Protein AF-A0A1V5L7G1-F1 (afdb_monomer)

Solvent-accessible surface area (backbone atoms only — not comparable to full-atom values): 18425 Å² total; per-residue (Å²): 136,81,82,81,77,84,80,79,85,78,82,80,77,97,68,92,64,96,84,72,85,87,63,87,70,60,23,47,34,47,62,32,46,75,71,44,53,43,58,54,49,28,54,53,40,49,59,41,26,53,51,26,56,50,31,77,78,53,54,42,17,50,27,72,53,96,76,72,80,80,76,84,65,71,53,76,67,42,79,79,33,52,30,83,39,64,51,49,54,46,41,33,42,48,49,73,46,68,33,75,86,57,60,71,41,50,13,62,95,39,12,21,14,30,37,38,36,30,20,35,89,59,53,47,34,53,30,83,53,33,59,31,38,71,62,52,39,58,45,76,39,53,39,68,53,50,15,49,52,52,46,49,32,51,75,67,48,22,62,26,40,30,34,33,45,43,58,80,36,52,40,42,49,44,46,9,49,51,56,20,38,80,71,68,48,44,60,22,30,32,47,33,32,78,25,65,39,21,57,75,47,51,62,73,37,60,56,44,55,21,26,42,33,32,32,58,58,40,56,44,36,69,45,31,24,45,41,26,71,37,74,54,42,42,65,37,23,53,53,25,51,47,53,48,33,73,68,41,37,58,55,39,62,47,98,82,51,32,54,65,32,7,27,38,40,34,32,55,54,40,36,89,59,59,18,32,52,53,59,44,33,40,45,39,34,76,71,68,36,49,67,41,30,33,38,74,34,78,79,48,54,62,22,46,51,61,74,45,98,76,35,101,48,47,70,34,40,64,73,55,42,69,46,49,71,44,57,58,54,72,65,58,48,52,49,46,56,47,31,31,45,76,47,54,45,76,47,62,65,131

Secondary structure (DSSP, 8-state):
-PPPPP-------S---TT---SPPPPTHHHHHHHTHHHHHHHHHHHHGGG--SSTT-------SS-----S---TT-TTS-TTTT--SSEEEEEEEEESSS-HHHHTTT-EEEEEESS-SS--TT-TTHHHHTT--SEEE-HHHHHHHHHHHHHTT-S-EEEESGGG-HHHHHHHHHHHHHTT--SPEEEEE-S---HHHHHHTTTT-SEEEEB---S-HHHHHHHHS-TTHHHHHHHHHHHHHHHH-BPEE-TTS-EEEEEEEEEE--GGGTT-HHHHHHHIIIII-TT-EEEEE------GGGG-TT-TTHHHHHHH-GGGGSPPPHHHHHHHHHHHHHHT---B--

Sequence (350 aa):
MRPWRDYDCRDRQVTVSAETLNDRSCGSYVALSRSGELRRRVVEAAAGLRVCRLCPRECGADRSGKTHVDDGRGRRGLRGGLGFCRTGRLARVASYGPHFGEEAPLVGQGGSGTIFFSYCNLACVFCQNWEISHGGEGEEVTAEELATMMLRLQQRGCHNINLVSPSHVVPQVLEAVEIAAQRGLTLPLVYNTGGYDAVKTLQVLDGVVDIYMPDAKYANEVVAAGCSGVPDYVMRNRAAILEMHRQVGDLVIDGSGVAVRGLLVRHLVLPGGLAGTADVMNFLVRQVSPDTYVNIMAQYHPAGAVLLPAAPSAENIEKCAPNLRRRITSEEYQGAVAAARDAGLWRLDR

Structure (mmCIF, N/CA/C/O backbone):
data_AF-A0A1V5L7G1-F1
#
_entry.id   AF-A0A1V5L7G1-F1
#
loop_
_atom_site.group_PDB
_atom_site.id
_atom_site.type_symbol
_atom_site.label_atom_id
_atom_site.label_alt_id
_atom_site.label_comp_id
_atom_site.label_asym_id
_atom_site.label_entity_id
_atom_site.label_seq_id
_atom_site.pdbx_PDB_ins_code
_atom_site.Cartn_x
_atom_site.Cartn_y
_atom_site.Cartn_z
_atom_site.occupancy
_atom_site.B_iso_or_equiv
_atom_site.auth_seq_id
_atom_site.auth_comp_id
_atom_site.auth_asym_id
_atom_site.auth_atom_id
_atom_site.pdbx_PDB_model_num
ATOM 1 N N . MET A 1 1 ? -33.995 15.776 1.850 1.00 31.73 1 MET A N 1
ATOM 2 C CA . MET A 1 1 ? -33.028 15.036 2.688 1.00 31.73 1 MET A CA 1
ATOM 3 C C . MET A 1 1 ? -33.695 13.746 3.134 1.00 31.73 1 MET A C 1
ATOM 5 O O . MET A 1 1 ? -34.668 13.824 3.869 1.00 31.73 1 MET A O 1
ATOM 9 N N . ARG A 1 2 ? -33.280 12.583 2.618 1.00 24.66 2 ARG A N 1
ATOM 10 C CA . ARG A 1 2 ? -33.751 11.296 3.160 1.00 24.66 2 ARG A CA 1
ATOM 11 C C . ARG A 1 2 ? -32.887 10.962 4.385 1.00 24.66 2 ARG A C 1
ATOM 13 O O . ARG A 1 2 ? -31.678 11.169 4.294 1.00 24.66 2 ARG A O 1
ATOM 20 N N . PRO A 1 3 ? -33.467 10.507 5.506 1.00 27.34 3 PRO A N 1
ATOM 21 C CA . PRO A 1 3 ? -32.687 10.110 6.669 1.00 27.34 3 PRO A CA 1
ATOM 22 C C . PRO A 1 3 ? -31.840 8.881 6.323 1.00 27.34 3 PRO A C 1
ATOM 24 O O . PRO A 1 3 ? -32.305 7.971 5.631 1.00 27.34 3 PRO A O 1
ATOM 27 N N . TRP A 1 4 ? -30.584 8.895 6.766 1.00 34.25 4 TRP A N 1
ATOM 28 C CA . TRP A 1 4 ? -29.682 7.750 6.698 1.00 34.25 4 TRP A CA 1
ATOM 29 C C . TRP A 1 4 ? -30.294 6.605 7.511 1.00 34.25 4 TRP A C 1
ATOM 31 O O . TRP A 1 4 ? -30.723 6.820 8.642 1.00 34.25 4 TRP A O 1
ATOM 41 N N . ARG A 1 5 ? -30.398 5.412 6.917 1.00 36.41 5 ARG A N 1
ATOM 42 C CA . ARG A 1 5 ? -30.795 4.204 7.649 1.00 36.41 5 ARG A CA 1
ATOM 43 C C . ARG A 1 5 ? -29.659 3.843 8.605 1.00 36.41 5 ARG A C 1
ATOM 45 O O . ARG A 1 5 ? -28.514 3.778 8.166 1.00 36.41 5 ARG A O 1
ATOM 52 N N . ASP A 1 6 ? -29.983 3.625 9.876 1.00 34.50 6 ASP A N 1
ATOM 53 C CA . ASP A 1 6 ? -29.065 3.026 10.844 1.00 34.50 6 ASP A CA 1
ATOM 54 C C . ASP A 1 6 ? -28.605 1.662 10.308 1.00 34.50 6 ASP A C 1
ATOM 56 O O . ASP A 1 6 ? -29.428 0.789 10.029 1.00 34.50 6 ASP A O 1
ATOM 60 N N . TYR A 1 7 ? -27.296 1.499 10.110 1.00 47.16 7 TYR A N 1
ATOM 61 C CA . TYR A 1 7 ? -26.703 0.243 9.655 1.00 47.16 7 TYR A CA 1
ATOM 62 C C . TYR A 1 7 ? -26.588 -0.717 10.836 1.00 47.16 7 TYR A C 1
ATOM 64 O O . TYR A 1 7 ? -25.779 -0.506 11.746 1.00 47.16 7 TYR A O 1
ATOM 72 N N . ASP A 1 8 ? -27.388 -1.782 10.825 1.00 43.34 8 ASP A N 1
ATOM 73 C CA . ASP A 1 8 ? -27.362 -2.775 11.889 1.00 43.34 8 ASP A CA 1
ATOM 74 C C . ASP A 1 8 ? -26.305 -3.854 11.628 1.00 43.34 8 ASP A C 1
ATOM 76 O O . ASP A 1 8 ? -26.559 -4.899 11.042 1.00 43.34 8 ASP A O 1
ATOM 80 N N . CYS A 1 9 ? -25.082 -3.612 12.095 1.00 53.78 9 CYS A N 1
ATOM 81 C CA . CYS A 1 9 ? -23.969 -4.559 11.967 1.00 53.78 9 CYS A CA 1
ATOM 82 C C . CYS A 1 9 ? -24.066 -5.742 12.964 1.00 53.78 9 CYS A C 1
ATOM 84 O O . CYS A 1 9 ? -23.025 -6.193 13.453 1.00 53.78 9 CYS A O 1
ATOM 86 N N . ARG A 1 10 ? -25.264 -6.155 13.408 1.00 41.12 10 ARG A N 1
ATOM 87 C CA . ARG A 1 10 ? -25.438 -7.016 14.597 1.00 41.12 10 ARG A CA 1
ATOM 88 C C . ARG A 1 10 ? -25.186 -8.508 14.390 1.00 41.12 10 ARG A C 1
ATOM 90 O O . ARG A 1 10 ? -24.756 -9.127 15.354 1.00 41.12 10 ARG A O 1
ATOM 97 N N . ASP A 1 11 ? -25.290 -9.059 13.183 1.00 39.25 11 ASP A N 1
ATOM 98 C CA . ASP A 1 11 ? -25.179 -10.513 12.998 1.00 39.25 11 ASP A CA 1
ATOM 99 C C . ASP A 1 11 ? -24.145 -10.916 11.934 1.00 39.25 11 ASP A C 1
ATOM 101 O O . ASP A 1 11 ? -24.406 -10.919 10.734 1.00 39.25 11 ASP A O 1
ATOM 105 N N . ARG A 1 12 ? -22.950 -11.323 12.381 1.00 46.28 12 ARG A N 1
ATOM 106 C CA . ARG A 1 12 ? -22.045 -12.181 11.596 1.00 46.28 12 ARG A CA 1
ATOM 107 C C . ARG A 1 12 ? -21.615 -13.380 12.438 1.00 46.28 12 ARG A C 1
ATOM 109 O O . ARG A 1 12 ? -20.595 -13.335 13.120 1.00 46.28 12 ARG A O 1
ATOM 116 N N . GLN A 1 13 ? -22.371 -14.473 12.344 1.00 32.41 13 GLN A N 1
ATOM 117 C CA . GLN A 1 13 ? -21.786 -15.809 12.449 1.00 32.41 13 GLN A CA 1
ATOM 118 C C . GLN A 1 13 ? -21.231 -16.178 11.071 1.00 32.41 13 GLN A C 1
ATOM 120 O O . GLN A 1 13 ? -21.912 -16.072 10.054 1.00 32.41 13 GLN A O 1
ATOM 125 N N . VAL A 1 14 ? -19.954 -16.545 11.037 1.00 37.19 14 VAL A N 1
ATOM 126 C CA . VAL A 1 14 ? -19.193 -16.858 9.826 1.00 37.19 14 VAL A CA 1
ATOM 127 C C . VAL A 1 14 ? -19.726 -18.151 9.200 1.00 37.19 14 VAL A C 1
ATOM 129 O O . VAL A 1 14 ? -19.281 -19.238 9.538 1.00 37.19 14 VAL A O 1
ATOM 132 N N . THR A 1 15 ? -20.674 -18.031 8.274 1.00 28.64 15 THR A N 1
ATOM 133 C CA . THR A 1 15 ? -20.916 -19.008 7.201 1.00 28.64 15 THR A CA 1
ATOM 134 C C . THR A 1 15 ? -21.278 -18.218 5.949 1.00 28.64 15 THR A C 1
ATOM 136 O O . THR A 1 15 ? -22.279 -17.510 5.912 1.00 28.64 15 THR A O 1
ATOM 139 N N . VAL A 1 16 ? -20.404 -18.252 4.944 1.00 34.81 16 VAL A N 1
ATOM 140 C CA . VAL A 1 16 ? -20.611 -17.534 3.682 1.00 34.81 16 VAL A CA 1
ATOM 141 C C . VAL A 1 16 ? -21.371 -18.464 2.740 1.00 34.81 16 VAL A C 1
ATOM 143 O O . VAL A 1 16 ? -20.772 -19.326 2.106 1.00 34.81 16 VAL A O 1
ATOM 146 N N . SER A 1 17 ? -22.693 -18.311 2.663 1.00 29.62 17 SER A N 1
ATOM 147 C CA . SER A 1 17 ? -23.496 -18.783 1.530 1.00 29.62 17 SER A CA 1
ATOM 148 C C . SER A 1 17 ? -23.736 -17.622 0.563 1.00 29.62 17 SER A C 1
ATOM 150 O O . SER A 1 17 ? -23.918 -16.482 0.986 1.00 29.62 17 SER A O 1
ATOM 152 N N . ALA A 1 18 ? -23.751 -17.912 -0.738 1.00 34.81 18 ALA A N 1
ATOM 153 C CA . ALA A 1 18 ? -23.787 -16.933 -1.831 1.00 34.81 18 ALA A CA 1
ATOM 154 C C . ALA A 1 18 ? -25.070 -16.067 -1.925 1.00 34.81 18 ALA A C 1
ATOM 156 O O . ALA A 1 18 ? -25.167 -15.226 -2.813 1.00 34.81 18 ALA A O 1
ATOM 157 N N . GLU A 1 19 ? -26.045 -16.233 -1.026 1.00 28.36 19 GLU A N 1
ATOM 158 C CA . GLU A 1 19 ? -27.400 -15.675 -1.174 1.00 28.36 19 GLU A CA 1
ATOM 159 C C . GLU A 1 19 ? -27.728 -14.463 -0.275 1.00 28.36 19 GLU A C 1
ATOM 161 O O . GLU A 1 19 ? -28.843 -13.952 -0.338 1.00 28.36 19 GLU A O 1
ATOM 166 N N . THR A 1 20 ? -26.777 -13.914 0.495 1.00 34.88 20 THR A N 1
ATOM 167 C CA . THR A 1 20 ? -27.051 -12.786 1.428 1.00 34.88 20 THR A CA 1
ATOM 168 C C . THR A 1 20 ? -26.237 -11.510 1.147 1.00 34.88 20 THR A C 1
ATOM 170 O O . THR A 1 20 ? -25.894 -10.762 2.059 1.00 34.88 20 THR A O 1
ATOM 173 N N . LEU A 1 21 ? -25.910 -11.226 -0.116 1.00 36.34 21 LEU A N 1
ATOM 174 C CA . LEU A 1 21 ? -25.040 -10.104 -0.523 1.00 36.34 21 LEU A CA 1
ATOM 175 C C . LEU A 1 21 ? -25.785 -8.779 -0.786 1.00 36.34 21 LEU A C 1
ATOM 177 O O . LEU A 1 21 ? -25.473 -8.076 -1.744 1.00 36.34 21 LEU A O 1
ATOM 181 N N . ASN A 1 22 ? -26.768 -8.425 0.047 1.00 35.03 22 ASN A N 1
ATOM 182 C CA . ASN A 1 22 ? -27.521 -7.168 -0.111 1.00 35.03 22 ASN A CA 1
ATOM 183 C C . ASN A 1 22 ? -27.333 -6.162 1.036 1.00 35.03 22 ASN A C 1
ATOM 185 O O . ASN A 1 22 ? -28.090 -5.197 1.132 1.00 35.03 22 ASN A O 1
ATOM 189 N N . ASP A 1 23 ? -26.317 -6.358 1.878 1.00 44.16 23 ASP A N 1
ATOM 190 C CA . ASP A 1 23 ? -25.930 -5.401 2.914 1.00 44.16 23 ASP A CA 1
ATOM 191 C C . ASP A 1 23 ? -24.451 -5.042 2.735 1.00 44.16 23 ASP A C 1
ATOM 193 O O . ASP A 1 23 ? -23.588 -5.927 2.707 1.00 44.16 23 ASP A O 1
ATOM 197 N N . ARG A 1 24 ? -24.150 -3.753 2.531 1.00 53.38 24 ARG A N 1
ATOM 198 C CA . ARG A 1 24 ? -22.769 -3.273 2.363 1.00 53.38 24 ARG A CA 1
ATOM 199 C C . ARG A 1 24 ? -21.966 -3.7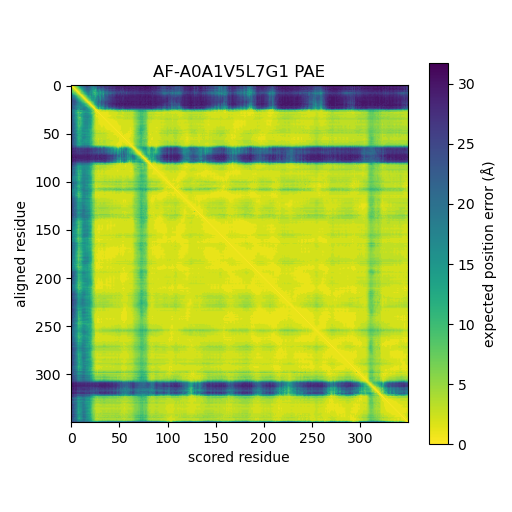20 3.579 1.00 53.38 24 ARG A C 1
ATOM 201 O O . ARG A 1 24 ? -22.316 -3.387 4.709 1.00 53.38 24 ARG A O 1
ATOM 208 N N . SER A 1 25 ? -20.910 -4.500 3.363 1.00 60.62 25 SER A N 1
ATOM 209 C CA . SER A 1 25 ? -20.166 -5.089 4.470 1.00 60.62 25 SER A CA 1
ATOM 210 C C . SER A 1 25 ? -19.486 -4.008 5.302 1.00 60.62 25 SER A C 1
ATOM 212 O O . SER A 1 25 ? -18.651 -3.263 4.794 1.00 60.62 25 SER A O 1
ATOM 214 N N . CYS A 1 26 ? -19.815 -3.970 6.588 1.00 82.50 26 CYS A N 1
ATOM 215 C CA . CYS A 1 26 ? -19.059 -3.218 7.577 1.00 82.50 26 CYS A CA 1
ATOM 216 C C . CYS A 1 26 ? -17.600 -3.709 7.614 1.00 82.50 26 CYS A C 1
ATOM 218 O O . CYS A 1 26 ? -17.359 -4.915 7.484 1.00 82.50 26 CYS A O 1
ATOM 220 N N . GLY A 1 27 ? -16.651 -2.788 7.791 1.00 90.19 27 GLY A N 1
ATOM 221 C CA . GLY A 1 27 ? -15.222 -3.090 7.855 1.00 90.19 27 GLY A CA 1
ATOM 222 C C . GLY A 1 27 ? -14.898 -4.127 8.932 1.00 90.19 27 GLY A C 1
ATOM 223 O O . GLY A 1 27 ? -15.451 -4.106 10.039 1.00 90.19 27 GLY A O 1
ATOM 224 N N . SER A 1 28 ? -14.001 -5.062 8.619 1.00 93.00 28 SER A N 1
ATOM 225 C CA . SER A 1 28 ? -13.751 -6.243 9.453 1.00 93.00 28 SER A CA 1
ATOM 226 C C . SER A 1 28 ? -13.230 -5.902 10.854 1.00 93.00 28 SER A C 1
ATOM 228 O O . SER A 1 28 ? -13.524 -6.615 11.820 1.00 93.00 28 SER A O 1
ATOM 230 N N . TYR A 1 29 ? -12.539 -4.767 10.995 1.00 96.44 29 TYR A N 1
ATOM 231 C CA . TYR A 1 29 ? -12.021 -4.264 12.269 1.00 96.44 29 TYR A CA 1
ATOM 232 C C . TYR A 1 29 ? -13.120 -3.983 13.309 1.00 96.44 29 TYR A C 1
ATOM 234 O O . TYR A 1 29 ? -12.834 -3.987 14.506 1.00 96.44 29 TYR A O 1
ATOM 242 N N . VAL A 1 30 ? -14.379 -3.769 12.903 1.00 96.25 30 VAL A N 1
ATOM 243 C CA . VAL A 1 30 ? -15.482 -3.477 13.836 1.00 96.25 30 VAL A CA 1
ATOM 244 C C . VAL A 1 30 ? -15.755 -4.658 14.767 1.00 96.25 30 VAL A C 1
ATOM 246 O O . VAL A 1 30 ? -15.979 -4.463 15.963 1.00 96.25 30 VAL A O 1
ATOM 249 N N . ALA A 1 31 ? -15.679 -5.890 14.257 1.00 93.94 31 ALA A N 1
ATOM 250 C CA . ALA A 1 31 ? -15.824 -7.085 15.085 1.00 93.94 31 ALA A CA 1
ATOM 251 C C . ALA A 1 31 ? -14.676 -7.210 16.105 1.00 93.94 31 ALA A C 1
ATOM 253 O O . ALA A 1 31 ? -14.920 -7.533 17.267 1.00 93.94 31 ALA A O 1
ATOM 254 N N . LEU A 1 32 ? -13.443 -6.888 15.691 1.00 95.94 32 LEU A N 1
ATOM 255 C CA . LEU A 1 32 ? -12.266 -6.886 16.567 1.00 95.94 32 LEU A CA 1
ATOM 256 C C . LEU A 1 32 ? -12.330 -5.789 17.636 1.00 95.94 32 LEU A C 1
ATOM 258 O O . LEU A 1 32 ? -11.883 -6.003 18.761 1.00 95.94 32 LEU A O 1
ATOM 262 N N . SER A 1 33 ? -12.881 -4.621 17.301 1.00 95.75 33 SER A N 1
ATOM 263 C CA . SER A 1 33 ? -13.089 -3.537 18.266 1.00 95.75 33 SER A CA 1
ATOM 264 C C . SER A 1 33 ? -14.107 -3.952 19.332 1.00 95.75 33 SER A C 1
ATOM 266 O O . SER A 1 33 ? -13.832 -3.856 20.527 1.00 95.75 33 SER A O 1
ATOM 268 N N . ARG A 1 34 ? -15.240 -4.543 18.922 1.00 94.12 34 ARG A N 1
ATOM 269 C CA . ARG A 1 34 ? -16.281 -5.035 19.845 1.00 94.12 34 ARG A CA 1
ATOM 270 C C . ARG A 1 34 ? -15.796 -6.135 20.787 1.00 94.12 34 ARG A C 1
ATOM 272 O O . ARG A 1 34 ? -16.219 -6.166 21.937 1.00 94.12 34 ARG A O 1
ATOM 279 N N . SER A 1 35 ? -14.934 -7.035 20.314 1.00 96.38 35 SER A N 1
ATOM 280 C CA . SER A 1 35 ? -14.373 -8.103 21.150 1.00 96.38 35 SER A CA 1
ATOM 281 C C . SER A 1 35 ? -13.226 -7.635 22.056 1.00 96.38 35 SER A C 1
ATOM 283 O O . SER A 1 35 ? -12.788 -8.394 22.917 1.00 96.38 35 SER A O 1
ATOM 285 N N . GLY A 1 36 ? -12.719 -6.410 21.868 1.00 96.69 36 GLY A N 1
ATOM 286 C CA . GLY A 1 36 ? -11.537 -5.884 22.558 1.00 96.69 36 GLY A CA 1
ATOM 287 C C . GLY A 1 36 ? -10.200 -6.383 21.993 1.00 96.69 36 GLY A C 1
ATOM 288 O O . GLY A 1 36 ? -9.139 -5.943 22.441 1.00 96.69 36 GLY A O 1
ATOM 289 N N . GLU A 1 37 ? -10.221 -7.255 20.983 1.00 98.00 37 GLU A N 1
ATOM 290 C CA . GLU A 1 37 ? -9.013 -7.772 20.336 1.00 98.00 37 GLU A CA 1
ATOM 291 C C . GLU A 1 37 ? -8.235 -6.662 19.620 1.00 98.00 37 GLU A C 1
ATOM 293 O O . GLU A 1 37 ? -7.006 -6.616 19.701 1.00 98.00 37 GLU A O 1
ATOM 298 N N . LEU A 1 38 ? -8.929 -5.713 18.981 1.00 97.94 38 LEU A N 1
ATOM 299 C CA . LEU A 1 38 ? -8.272 -4.574 18.336 1.00 97.94 38 LEU A CA 1
ATOM 300 C C . LEU A 1 38 ? -7.491 -3.739 19.360 1.00 97.94 38 LEU A C 1
ATOM 302 O O . LEU A 1 38 ? -6.327 -3.408 19.134 1.00 97.94 38 LEU A O 1
ATOM 306 N N . ARG A 1 39 ? -8.079 -3.484 20.535 1.00 98.19 39 ARG A N 1
ATOM 307 C CA . ARG A 1 39 ? -7.415 -2.768 21.631 1.00 98.19 39 ARG A CA 1
ATOM 308 C C . ARG A 1 39 ? -6.161 -3.492 22.124 1.00 98.19 39 ARG A C 1
ATOM 310 O O . ARG A 1 39 ? -5.152 -2.835 22.384 1.00 98.19 39 ARG A O 1
ATOM 317 N N . ARG A 1 40 ? -6.191 -4.826 22.231 1.00 98.38 40 ARG A N 1
ATOM 318 C CA . ARG A 1 40 ? -5.012 -5.635 22.594 1.00 98.38 40 ARG A CA 1
ATOM 319 C C . ARG A 1 40 ? -3.878 -5.436 21.586 1.00 98.38 40 ARG A C 1
ATOM 321 O O . ARG A 1 40 ? -2.750 -5.145 21.984 1.00 98.38 40 ARG A O 1
ATOM 328 N N . ARG A 1 41 ? -4.193 -5.520 20.290 1.00 98.25 41 ARG A N 1
ATOM 329 C CA . ARG A 1 41 ? -3.222 -5.328 19.200 1.00 98.25 41 ARG A CA 1
ATOM 330 C C . ARG A 1 41 ? -2.669 -3.910 19.142 1.00 98.25 41 ARG A C 1
ATOM 332 O O . ARG A 1 41 ? -1.481 -3.743 18.890 1.00 98.25 41 ARG A O 1
ATOM 339 N N . VAL A 1 42 ? -3.490 -2.898 19.427 1.00 98.19 42 VAL A N 1
ATOM 340 C CA . VAL A 1 42 ? -3.046 -1.501 19.558 1.00 98.19 42 VAL A CA 1
ATOM 341 C C . VAL A 1 42 ? -1.948 -1.376 20.615 1.00 98.19 42 VAL A C 1
ATOM 343 O O . VAL A 1 42 ? -0.897 -0.802 20.341 1.00 98.19 42 VAL A O 1
ATOM 346 N N . VAL A 1 43 ? -2.161 -1.945 21.807 1.00 97.50 43 VAL A N 1
ATOM 347 C CA . VAL A 1 43 ? -1.176 -1.890 22.900 1.00 97.50 43 VAL A CA 1
ATOM 348 C C . VAL A 1 43 ? 0.127 -2.591 22.506 1.00 97.50 43 VAL A C 1
ATOM 350 O O . VAL A 1 43 ? 1.208 -2.045 22.730 1.00 97.50 43 VAL A O 1
ATOM 353 N N . GLU A 1 44 ? 0.038 -3.768 21.884 1.00 96.62 44 GLU A N 1
ATOM 354 C CA . GLU A 1 44 ? 1.207 -4.521 21.417 1.00 96.62 44 GLU A CA 1
ATOM 355 C C . GLU A 1 44 ? 1.986 -3.763 20.328 1.00 96.62 44 GLU A C 1
ATOM 357 O O . GLU A 1 44 ? 3.204 -3.588 20.432 1.00 96.62 44 GLU A O 1
ATOM 362 N N . ALA A 1 45 ? 1.287 -3.246 19.316 1.00 96.44 45 ALA A N 1
ATOM 363 C CA . ALA A 1 45 ? 1.887 -2.493 18.220 1.00 96.44 45 ALA A CA 1
ATOM 364 C C . ALA A 1 45 ? 2.551 -1.196 18.712 1.00 96.44 45 ALA A C 1
ATOM 366 O O . ALA A 1 45 ? 3.666 -0.874 18.292 1.00 96.44 45 ALA A O 1
ATOM 367 N N . ALA A 1 46 ? 1.908 -0.477 19.639 1.00 94.88 46 ALA A N 1
ATOM 368 C CA . ALA A 1 46 ? 2.461 0.725 20.255 1.00 94.88 46 ALA A CA 1
ATOM 369 C C . ALA A 1 46 ? 3.707 0.415 21.102 1.00 94.88 46 ALA A C 1
ATOM 371 O O . ALA A 1 46 ? 4.698 1.141 21.025 1.00 94.88 46 ALA A O 1
ATOM 372 N N . ALA A 1 47 ? 3.715 -0.687 21.861 1.00 94.50 47 ALA A N 1
ATOM 373 C CA . ALA A 1 47 ? 4.902 -1.126 22.596 1.00 94.50 47 ALA A CA 1
ATOM 374 C C . ALA A 1 47 ? 6.076 -1.456 21.652 1.00 94.50 47 ALA A C 1
ATOM 376 O O . ALA A 1 47 ? 7.231 -1.132 21.952 1.00 94.50 47 ALA A O 1
ATOM 377 N N . GLY A 1 48 ? 5.777 -2.021 20.476 1.00 93.31 48 GLY A N 1
ATOM 378 C CA . GLY A 1 48 ? 6.747 -2.306 19.416 1.00 93.31 48 GLY A CA 1
ATOM 379 C C . GLY A 1 48 ? 7.481 -1.074 18.870 1.00 93.31 48 GLY A C 1
ATOM 380 O O . GLY A 1 48 ? 8.575 -1.212 18.320 1.00 93.31 48 GLY A O 1
ATOM 381 N N . LEU A 1 49 ? 6.955 0.142 19.073 1.00 92.38 49 LEU A N 1
ATOM 382 C CA . LEU A 1 49 ? 7.632 1.383 18.677 1.00 92.38 49 LEU A CA 1
ATOM 383 C C . LEU A 1 49 ? 8.941 1.629 19.439 1.00 92.38 49 LEU A C 1
ATOM 385 O O . LEU A 1 49 ? 9.786 2.360 18.932 1.00 92.38 49 LEU A O 1
ATOM 389 N N . ARG A 1 50 ? 9.160 1.006 20.606 1.00 91.12 50 ARG A N 1
ATOM 390 C CA . ARG A 1 50 ? 10.428 1.123 21.355 1.00 91.12 50 ARG A CA 1
ATOM 391 C C . ARG A 1 50 ? 11.621 0.496 20.634 1.00 91.12 50 ARG A C 1
ATOM 393 O O . ARG A 1 50 ? 12.755 0.917 20.834 1.00 91.12 50 ARG A O 1
ATOM 400 N N . VAL A 1 51 ? 11.373 -0.531 19.821 1.00 92.25 51 VAL A N 1
ATOM 401 C CA . VAL A 1 51 ? 12.381 -1.192 18.983 1.00 92.25 51 VAL A CA 1
ATOM 402 C C . VAL A 1 51 ? 11.731 -1.492 17.637 1.00 92.25 51 VAL A C 1
ATOM 404 O O . VAL A 1 51 ? 11.274 -2.605 17.379 1.00 92.25 51 VAL A O 1
ATOM 407 N N . CYS A 1 52 ? 11.664 -0.474 16.779 1.00 93.50 52 CYS A N 1
ATOM 408 C CA . CYS A 1 52 ? 10.878 -0.534 15.553 1.00 93.50 52 CYS A CA 1
ATOM 409 C C . CYS A 1 52 ? 11.355 -1.637 14.590 1.00 93.50 52 CYS A C 1
ATOM 411 O O . CYS A 1 52 ? 12.494 -1.633 14.112 1.00 93.50 52 CYS A O 1
ATOM 413 N N . ARG A 1 53 ? 10.438 -2.556 14.267 1.00 95.38 53 ARG A N 1
ATOM 414 C CA . ARG A 1 53 ? 10.591 -3.620 13.256 1.00 95.38 53 ARG A CA 1
ATOM 415 C C . ARG A 1 53 ? 9.372 -3.721 12.327 1.00 95.38 53 ARG A C 1
ATOM 417 O O . ARG A 1 53 ? 9.045 -4.796 11.846 1.00 95.38 53 ARG A O 1
ATOM 424 N N . LEU A 1 54 ? 8.693 -2.593 12.097 1.00 95.56 54 LEU A N 1
ATOM 425 C CA . LEU A 1 54 ? 7.434 -2.526 11.334 1.00 95.56 54 LEU A CA 1
ATOM 426 C C . LEU A 1 54 ? 7.578 -2.873 9.847 1.00 95.56 54 LEU A C 1
ATOM 428 O O . LEU A 1 54 ? 6.617 -3.254 9.191 1.00 95.56 54 LEU A O 1
ATOM 432 N N . CYS A 1 55 ? 8.777 -2.710 9.295 1.00 96.44 55 CYS A N 1
ATOM 433 C CA . CYS A 1 55 ? 9.065 -3.035 7.906 1.00 96.44 55 CYS A CA 1
ATOM 434 C C . CYS A 1 55 ? 10.333 -3.890 7.821 1.00 96.44 55 CYS A C 1
ATOM 436 O O . CYS A 1 55 ? 11.107 -3.922 8.787 1.00 96.44 55 CYS A O 1
ATOM 438 N N . PRO A 1 56 ? 10.608 -4.515 6.663 1.00 97.25 56 PRO A N 1
ATOM 439 C CA . PRO A 1 56 ? 11.746 -5.419 6.517 1.00 97.25 56 PRO A CA 1
ATOM 440 C C . PRO A 1 56 ? 13.123 -4.762 6.713 1.00 97.25 56 PRO A C 1
ATOM 442 O O . PRO A 1 56 ? 14.128 -5.459 6.760 1.00 97.25 56 PRO A O 1
ATOM 445 N N . ARG A 1 57 ? 13.198 -3.429 6.867 1.00 94.44 57 ARG A N 1
ATOM 446 C CA . ARG A 1 57 ? 14.440 -2.737 7.256 1.00 94.44 57 ARG A CA 1
ATOM 447 C C . ARG A 1 57 ? 14.868 -2.990 8.702 1.00 94.44 57 ARG A C 1
ATOM 449 O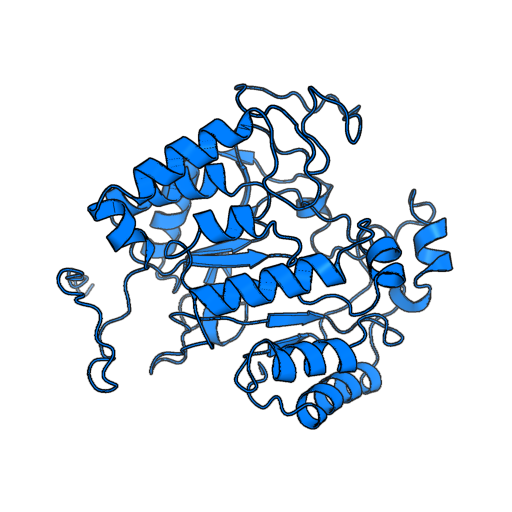 O . ARG A 1 57 ? 16.017 -2.708 9.014 1.00 94.44 57 ARG A O 1
ATOM 456 N N . GLU A 1 58 ? 13.948 -3.397 9.580 1.00 93.62 58 GLU A N 1
ATOM 457 C CA . GLU A 1 58 ? 14.222 -3.732 10.989 1.00 93.62 58 GLU A CA 1
ATOM 458 C C . GLU A 1 58 ? 15.139 -2.726 11.721 1.00 93.62 58 GLU A C 1
ATOM 460 O O . GLU A 1 58 ? 16.072 -3.098 12.428 1.00 93.62 58 GLU A O 1
ATOM 465 N N . CYS A 1 59 ? 14.891 -1.423 11.543 1.00 91.06 59 CYS A N 1
ATOM 466 C CA . CYS A 1 59 ? 15.855 -0.381 11.913 1.00 91.06 59 CYS A CA 1
ATOM 467 C C . CYS A 1 59 ? 16.139 -0.264 13.420 1.00 91.06 59 CYS A C 1
ATOM 469 O O . CYS A 1 59 ? 17.127 0.362 13.802 1.00 91.06 59 CYS A O 1
ATOM 471 N N . GLY A 1 60 ? 15.268 -0.800 14.280 1.00 90.94 60 GLY A N 1
ATOM 472 C CA . GLY A 1 60 ? 15.433 -0.764 15.732 1.00 90.94 60 GLY A CA 1
ATOM 473 C C . GLY A 1 60 ? 15.355 0.638 16.343 1.00 90.94 60 GLY A C 1
ATOM 474 O O . GLY A 1 60 ? 15.771 0.813 17.486 1.00 90.94 60 GLY A O 1
ATOM 475 N N . ALA A 1 61 ? 14.852 1.628 15.599 1.00 88.75 61 ALA A N 1
ATOM 476 C CA . ALA A 1 61 ? 14.613 2.976 16.106 1.00 88.75 61 ALA A CA 1
ATOM 477 C C . ALA A 1 61 ? 13.602 2.946 17.263 1.00 88.75 61 ALA A C 1
ATOM 479 O O . ALA A 1 61 ? 12.579 2.267 17.155 1.00 88.75 61 ALA A O 1
ATOM 480 N N . ASP A 1 62 ? 13.873 3.701 18.328 1.00 89.12 62 ASP A N 1
ATOM 481 C CA . ASP A 1 62 ? 12.896 3.969 19.385 1.00 89.12 62 ASP A CA 1
ATOM 482 C C . ASP A 1 62 ? 12.056 5.181 18.977 1.00 89.12 62 ASP A C 1
ATOM 484 O O . ASP A 1 62 ? 12.602 6.249 18.703 1.00 89.12 62 ASP A O 1
ATOM 488 N N . ARG A 1 63 ? 10.741 4.981 18.895 1.00 88.44 63 ARG A N 1
ATOM 489 C CA . ARG A 1 63 ? 9.722 5.951 18.470 1.00 88.44 63 ARG A CA 1
ATOM 490 C C . ARG A 1 63 ? 8.678 6.200 19.553 1.00 88.44 63 ARG A C 1
ATOM 492 O O . ARG A 1 63 ? 7.605 6.723 19.271 1.00 88.44 63 ARG A O 1
ATOM 499 N N . SER A 1 64 ? 8.945 5.762 20.781 1.00 81.81 64 SER A N 1
ATOM 500 C CA . SER A 1 64 ? 8.016 5.924 21.904 1.00 81.81 64 SER A CA 1
ATOM 501 C C . SER A 1 64 ? 7.993 7.356 22.465 1.00 81.81 64 SER A C 1
ATOM 503 O O . SER A 1 64 ? 7.067 7.714 23.194 1.00 81.81 64 SER A O 1
ATOM 505 N N . GLY A 1 65 ? 8.984 8.187 22.110 1.00 73.81 65 GLY A N 1
ATOM 506 C CA . GLY A 1 65 ? 9.122 9.576 22.555 1.00 73.81 65 GLY A CA 1
ATOM 507 C C . GLY A 1 65 ? 8.192 10.566 21.844 1.00 73.81 65 GLY A C 1
ATOM 508 O O . GLY A 1 65 ? 7.778 10.355 20.710 1.00 73.81 65 GLY A O 1
ATOM 509 N N . LYS A 1 66 ? 7.872 11.680 22.517 1.00 56.03 66 LYS A N 1
ATOM 510 C CA . LYS A 1 66 ? 6.917 12.698 22.030 1.00 56.03 66 LYS A CA 1
ATOM 511 C C . LYS A 1 66 ? 7.468 13.620 20.940 1.00 56.03 66 LYS A C 1
ATOM 513 O O . LYS A 1 66 ? 6.681 14.226 20.227 1.00 56.03 66 LYS A O 1
ATOM 518 N N . THR A 1 67 ? 8.786 13.749 20.826 1.00 51.88 67 THR A N 1
ATOM 519 C CA . THR A 1 67 ? 9.435 14.640 19.864 1.00 51.88 67 THR A CA 1
ATOM 520 C C . THR A 1 67 ? 10.710 13.985 19.360 1.00 51.88 67 THR A C 1
ATOM 522 O O . THR A 1 67 ? 11.632 13.695 20.120 1.00 51.88 67 THR A O 1
ATOM 525 N N . HIS A 1 68 ? 10.775 13.755 18.057 1.00 55.03 68 HIS A N 1
ATOM 526 C CA . HIS A 1 68 ? 12.038 13.513 17.384 1.00 55.03 68 HIS A CA 1
ATOM 527 C C . HIS A 1 68 ? 12.236 14.685 16.440 1.00 55.03 68 HIS A C 1
ATOM 529 O O . HIS A 1 68 ? 11.529 14.814 15.446 1.00 55.03 68 HIS A O 1
ATOM 535 N N . VAL A 1 69 ? 13.159 15.574 16.791 1.00 50.41 69 VAL A N 1
ATOM 536 C CA . VAL A 1 69 ? 13.574 16.633 15.877 1.00 50.41 69 VAL A CA 1
ATOM 537 C C . VAL A 1 69 ? 14.333 15.942 14.748 1.00 50.41 69 VAL A C 1
ATOM 539 O O . VAL A 1 69 ? 15.358 15.307 15.001 1.00 50.41 69 VAL A O 1
ATOM 542 N N . ASP A 1 70 ? 13.812 16.015 13.522 1.00 51.81 70 ASP A N 1
ATOM 543 C CA . ASP A 1 70 ? 14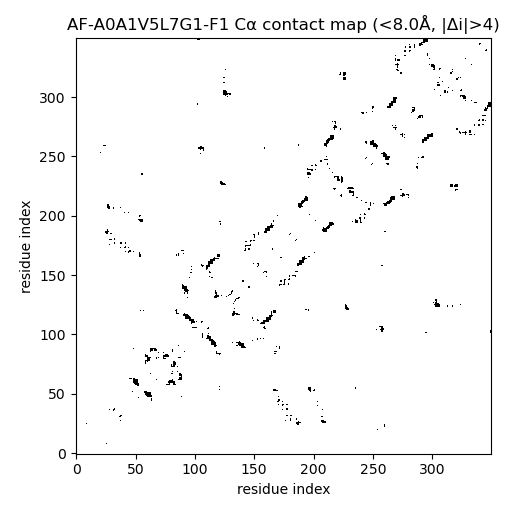.618 15.730 12.337 1.00 51.81 70 ASP A CA 1
ATOM 544 C C . ASP A 1 70 ? 15.677 16.832 12.263 1.00 51.81 70 ASP A C 1
ATOM 546 O O . ASP A 1 70 ? 15.423 17.945 11.811 1.00 51.81 70 ASP A O 1
ATOM 550 N N . ASP A 1 71 ? 16.861 16.563 12.805 1.00 49.16 71 ASP A N 1
ATOM 551 C CA . ASP A 1 71 ? 17.965 17.521 12.858 1.00 49.16 71 ASP A CA 1
ATOM 552 C C . ASP A 1 71 ? 18.610 17.755 11.480 1.00 49.16 71 ASP A C 1
ATOM 554 O O . ASP A 1 71 ? 19.688 18.348 11.391 1.00 49.16 71 ASP A O 1
ATOM 558 N N . GLY A 1 72 ? 18.000 17.237 10.402 1.00 48.12 72 GLY A N 1
ATOM 559 C CA . GLY A 1 72 ? 18.524 17.250 9.036 1.00 48.12 72 GLY A CA 1
ATOM 560 C C . GLY A 1 72 ? 19.801 16.421 8.871 1.00 48.12 72 GLY A C 1
ATOM 561 O O . GLY A 1 72 ? 20.283 16.227 7.755 1.00 48.12 72 GLY A O 1
ATOM 562 N N . ARG A 1 73 ? 20.347 15.889 9.973 1.00 44.38 73 ARG A N 1
ATOM 563 C CA . ARG A 1 73 ? 21.517 15.012 10.030 1.00 44.38 73 ARG A CA 1
ATOM 564 C C . ARG A 1 73 ? 21.104 13.569 10.241 1.00 44.38 73 ARG A C 1
ATOM 566 O O . ARG A 1 73 ? 21.994 12.771 10.535 1.00 44.38 73 ARG A O 1
ATOM 573 N N . GLY A 1 74 ? 19.808 13.251 10.088 1.00 43.94 74 GLY A N 1
ATOM 574 C CA . GLY A 1 74 ? 19.192 11.938 10.254 1.00 43.94 74 GLY A CA 1
ATOM 575 C C . GLY A 1 74 ? 20.139 10.833 9.817 1.00 43.94 74 GLY A C 1
ATOM 576 O O . GLY A 1 74 ? 20.226 10.482 8.635 1.00 43.94 74 GLY A O 1
ATOM 577 N N . ARG A 1 75 ? 20.924 10.332 10.777 1.00 42.56 75 ARG A N 1
ATOM 578 C CA . ARG A 1 75 ? 21.975 9.366 10.493 1.00 42.56 75 ARG A CA 1
ATOM 579 C C . ARG A 1 75 ? 21.244 8.092 10.126 1.00 42.56 75 ARG A C 1
ATOM 581 O O . ARG A 1 75 ? 20.667 7.434 10.993 1.00 42.56 75 ARG A O 1
ATOM 588 N N . ARG A 1 76 ? 21.205 7.795 8.825 1.00 46.06 76 ARG A N 1
ATOM 589 C CA . ARG A 1 76 ? 20.612 6.573 8.279 1.00 46.06 76 ARG A CA 1
ATOM 590 C C . ARG A 1 76 ? 21.127 5.390 9.102 1.00 46.06 76 ARG A C 1
ATOM 592 O O . ARG A 1 76 ? 22.309 5.078 9.050 1.00 46.06 76 ARG A O 1
ATOM 599 N N . GLY A 1 77 ? 20.238 4.764 9.872 1.00 44.09 77 GLY A N 1
ATOM 600 C CA . GLY A 1 77 ? 20.504 3.473 10.507 1.00 44.09 77 GLY A CA 1
ATOM 601 C C . GLY A 1 77 ? 21.233 3.470 11.857 1.00 44.09 77 GLY A C 1
ATOM 602 O O . GLY A 1 77 ? 21.769 2.425 12.207 1.00 44.09 77 GLY A O 1
ATOM 603 N N . LEU A 1 78 ? 21.251 4.556 12.642 1.00 41.44 78 LEU A N 1
ATOM 604 C CA . LEU A 1 78 ? 21.764 4.494 14.024 1.00 41.44 78 LEU A CA 1
ATOM 605 C C . LEU A 1 78 ? 20.644 4.436 15.075 1.00 41.44 78 LEU A C 1
ATOM 607 O O . LEU A 1 78 ? 19.620 5.114 14.959 1.00 41.44 78 LEU A O 1
ATOM 611 N N . ARG A 1 79 ? 20.874 3.639 16.132 1.00 44.41 79 ARG A N 1
ATOM 612 C CA . ARG A 1 79 ? 20.062 3.622 17.362 1.00 44.41 79 ARG A CA 1
ATOM 613 C C . ARG A 1 79 ? 19.911 5.056 17.887 1.00 44.41 79 ARG A C 1
ATOM 615 O O . ARG A 1 79 ? 20.913 5.732 18.095 1.00 44.41 79 ARG A O 1
ATOM 622 N N . GLY A 1 80 ? 18.667 5.495 18.093 1.00 50.88 80 GLY A N 1
ATOM 623 C CA . GLY A 1 80 ? 18.324 6.822 18.627 1.00 50.88 80 GLY A CA 1
ATOM 624 C C . GLY A 1 80 ? 17.811 7.851 17.606 1.00 50.88 80 GLY A C 1
ATOM 625 O O . GLY A 1 80 ? 17.398 8.928 18.020 1.00 50.88 80 GLY A O 1
ATOM 626 N N . GLY A 1 81 ? 17.804 7.542 16.301 1.00 68.44 81 GLY A N 1
ATOM 627 C CA . GLY A 1 81 ? 17.218 8.401 15.258 1.00 68.44 81 GLY A CA 1
ATOM 628 C C . GLY A 1 81 ? 15.864 7.905 14.733 1.00 68.44 81 GLY A C 1
ATOM 629 O O . GLY A 1 81 ? 15.427 6.802 15.044 1.00 68.44 81 GLY A O 1
ATOM 630 N N . LEU A 1 82 ? 15.235 8.680 13.846 1.00 82.44 82 LEU A N 1
ATOM 631 C CA . LEU A 1 82 ? 13.940 8.363 13.215 1.00 82.44 82 LEU A CA 1
ATOM 632 C C . LEU A 1 82 ? 13.968 7.148 12.255 1.00 82.44 82 LEU A C 1
ATOM 634 O O . LEU A 1 82 ? 12.943 6.730 11.710 1.00 82.44 82 LEU A O 1
ATOM 638 N N . GLY A 1 83 ? 15.136 6.539 12.045 1.00 87.12 83 GLY A N 1
ATOM 639 C CA . GLY A 1 83 ? 15.335 5.464 11.077 1.00 87.12 83 GLY A CA 1
ATOM 640 C C . GLY A 1 83 ? 15.202 5.943 9.627 1.00 87.12 83 GLY A C 1
ATOM 641 O O . GLY A 1 83 ? 15.135 7.136 9.348 1.00 87.12 83 GLY A O 1
ATOM 642 N N . PHE A 1 84 ? 15.179 4.995 8.685 1.00 89.44 84 PHE A N 1
ATOM 643 C CA . PHE A 1 84 ? 15.151 5.316 7.253 1.00 89.44 84 PHE A CA 1
ATOM 644 C C . PHE A 1 84 ? 13.910 6.128 6.846 1.00 89.44 84 PHE A C 1
ATOM 646 O O . PHE A 1 84 ? 14.041 7.100 6.112 1.00 89.44 84 PHE A O 1
ATOM 653 N N . CYS A 1 85 ? 12.728 5.751 7.344 1.00 92.12 85 CYS A N 1
ATOM 654 C CA . CYS A 1 85 ? 11.464 6.376 6.949 1.00 92.12 85 CYS A CA 1
ATOM 655 C C . CYS A 1 85 ? 11.186 7.715 7.646 1.00 92.12 85 CYS A C 1
ATOM 657 O O . CYS A 1 85 ? 10.133 8.284 7.424 1.00 92.12 85 CYS A O 1
ATOM 659 N N . ARG A 1 86 ? 12.066 8.196 8.536 1.00 91.25 86 ARG A N 1
ATOM 660 C CA . ARG A 1 86 ? 11.938 9.508 9.200 1.00 91.25 86 ARG A CA 1
ATOM 661 C C . ARG A 1 86 ? 10.666 9.740 10.037 1.00 91.25 86 ARG A C 1
ATOM 663 O O . ARG A 1 86 ? 10.386 10.858 10.440 1.00 91.25 86 ARG A O 1
ATOM 670 N N . THR A 1 87 ? 9.908 8.695 10.349 1.00 90.94 87 THR A N 1
ATOM 671 C CA . THR A 1 87 ? 8.652 8.811 11.110 1.00 90.94 87 THR A CA 1
ATOM 672 C C . THR A 1 87 ? 8.865 8.577 12.601 1.00 90.94 87 THR A C 1
ATOM 674 O O . THR A 1 87 ? 9.494 7.588 12.989 1.00 90.94 87 THR A O 1
ATOM 677 N N . GLY A 1 88 ? 8.331 9.473 13.431 1.00 91.62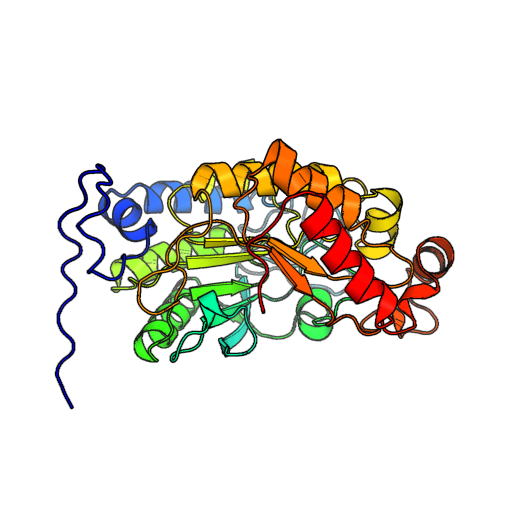 88 GLY A N 1
ATOM 678 C CA . GLY A 1 88 ? 8.391 9.394 14.891 1.00 91.62 88 GLY A CA 1
ATOM 679 C C . GLY A 1 88 ? 7.196 8.662 15.507 1.00 91.62 88 GLY A C 1
ATOM 680 O O . GLY A 1 88 ? 6.708 7.664 14.969 1.00 91.62 88 GLY A O 1
ATOM 681 N N . ARG A 1 89 ? 6.735 9.159 16.664 1.00 92.88 89 ARG A N 1
ATOM 682 C CA . ARG A 1 89 ? 5.562 8.634 17.382 1.00 92.88 89 ARG A CA 1
ATOM 683 C C . ARG A 1 89 ? 4.256 8.907 16.648 1.00 92.88 89 ARG A C 1
ATOM 685 O O . ARG A 1 89 ? 3.369 8.051 16.668 1.00 92.88 89 ARG A O 1
ATOM 692 N N . LEU A 1 90 ? 4.148 10.075 16.027 1.00 95.44 90 LEU A N 1
ATOM 693 C CA . LEU A 1 90 ? 2.981 10.507 15.271 1.00 95.44 90 LEU A CA 1
ATOM 694 C C . LEU A 1 90 ? 3.145 10.141 13.796 1.00 95.44 90 LEU A C 1
ATOM 696 O O . LEU A 1 90 ? 4.257 10.113 13.264 1.00 95.44 90 LEU A O 1
ATOM 700 N N . ALA A 1 91 ? 2.028 9.820 13.145 1.00 96.25 91 ALA A N 1
ATOM 701 C CA . ALA A 1 91 ? 2.006 9.699 11.696 1.00 96.25 91 ALA A CA 1
ATOM 702 C C . ALA A 1 91 ? 2.043 11.106 11.101 1.00 96.25 91 ALA A C 1
ATOM 704 O O . ALA A 1 91 ? 1.484 12.032 11.683 1.00 96.25 91 ALA A O 1
ATOM 705 N N . ARG A 1 92 ? 2.672 11.267 9.939 1.00 97.69 92 ARG A N 1
ATOM 706 C CA . ARG A 1 92 ? 2.604 12.512 9.174 1.00 97.69 92 ARG A CA 1
ATOM 707 C C . ARG A 1 92 ? 1.660 12.313 7.997 1.00 97.69 92 ARG A C 1
ATOM 709 O O . ARG A 1 92 ? 1.813 11.330 7.274 1.00 97.69 92 ARG A O 1
ATOM 716 N N . VAL A 1 93 ? 0.680 13.197 7.842 1.00 98.56 93 VAL A N 1
ATOM 717 C CA . VAL A 1 93 ? -0.332 13.132 6.779 1.00 98.56 93 VAL A CA 1
ATOM 718 C C . VAL A 1 93 ? -0.135 14.311 5.837 1.00 98.56 93 VAL A C 1
ATOM 720 O O . VAL A 1 93 ? -0.242 15.462 6.258 1.00 98.56 93 VAL A O 1
ATOM 723 N N . ALA A 1 94 ? 0.134 14.017 4.566 1.00 98.25 94 ALA A N 1
ATOM 724 C CA . ALA A 1 94 ? 0.286 15.011 3.506 1.00 98.25 94 ALA A CA 1
ATOM 725 C C . ALA A 1 94 ? -1.062 15.583 3.066 1.00 98.25 94 ALA A C 1
ATOM 727 O O . ALA A 1 94 ? -1.211 16.791 2.903 1.00 98.25 94 ALA A O 1
ATOM 728 N N . SER A 1 95 ? -2.059 14.719 2.878 1.00 98.19 95 SER A N 1
ATOM 729 C CA . SER A 1 95 ? -3.405 15.126 2.477 1.00 98.19 95 SER A CA 1
ATOM 730 C C . SER A 1 95 ? -4.434 14.030 2.759 1.00 98.19 95 SER A C 1
ATOM 732 O O . SER A 1 95 ? -4.085 12.863 2.953 1.00 98.19 95 SER A O 1
ATOM 734 N N . TYR A 1 96 ? -5.717 14.405 2.776 1.00 98.62 96 TYR A N 1
ATOM 735 C CA . TYR A 1 96 ? -6.822 13.451 2.778 1.00 98.62 96 TYR A CA 1
ATOM 736 C C . TYR A 1 96 ? -8.029 13.973 1.989 1.00 98.62 96 TYR A C 1
ATOM 738 O O . TYR A 1 96 ? -8.333 15.169 2.001 1.00 98.62 96 TYR A O 1
ATOM 746 N N . GLY A 1 97 ? -8.753 13.077 1.322 1.00 98.38 97 GLY A N 1
ATOM 747 C CA . GLY A 1 97 ? -9.947 13.434 0.559 1.00 98.38 97 GLY A CA 1
ATOM 748 C C . GLY A 1 97 ? -10.512 12.283 -0.280 1.00 98.38 97 GLY A C 1
ATOM 749 O O . GLY A 1 97 ? -9.853 11.258 -0.438 1.00 98.38 97 GLY A O 1
ATOM 750 N N . PRO A 1 98 ? -11.727 12.442 -0.835 1.00 98.00 98 PRO A N 1
ATOM 751 C CA . PRO A 1 98 ? -12.241 11.563 -1.874 1.00 98.00 98 PRO A CA 1
ATOM 752 C C . PRO A 1 98 ? -11.309 11.618 -3.084 1.00 98.00 98 PRO A C 1
ATOM 754 O O . PRO A 1 98 ? -11.115 12.683 -3.675 1.00 98.00 98 PRO A O 1
ATOM 757 N N . HIS A 1 99 ? -10.735 10.476 -3.441 1.00 96.44 99 HIS A N 1
ATOM 758 C CA . HIS A 1 99 ? -9.858 10.328 -4.588 1.00 96.44 99 HIS A CA 1
ATOM 759 C C . HIS A 1 99 ? -10.550 9.488 -5.660 1.00 96.44 99 HIS A C 1
ATOM 761 O O . HIS A 1 99 ? -11.028 8.386 -5.397 1.00 96.44 99 HIS A O 1
ATOM 767 N N . PHE A 1 100 ? -10.619 10.039 -6.870 1.00 96.19 100 PHE A N 1
ATOM 768 C CA . PHE A 1 100 ? -11.247 9.412 -8.037 1.00 96.19 100 PHE A CA 1
ATOM 769 C C . PHE A 1 100 ? -10.219 8.878 -9.046 1.00 96.19 100 PHE A C 1
ATOM 771 O O . PHE A 1 100 ? -10.607 8.422 -10.113 1.00 96.19 100 PHE A O 1
ATOM 778 N N . GLY A 1 101 ? -8.923 8.974 -8.729 1.00 92.00 101 GLY A N 1
ATOM 779 C CA . GLY A 1 101 ? -7.830 8.470 -9.568 1.00 92.00 101 GLY A CA 1
ATOM 780 C C . GLY A 1 101 ? -7.340 7.070 -9.191 1.00 92.00 101 GLY A C 1
ATOM 781 O O . GLY A 1 101 ? -6.372 6.610 -9.785 1.00 92.00 101 GLY A O 1
ATOM 782 N N . GLU A 1 102 ? -7.971 6.429 -8.202 1.00 95.00 102 GLU A N 1
ATOM 783 C CA . GLU A 1 102 ? -7.686 5.039 -7.823 1.00 95.00 102 GLU A CA 1
ATOM 784 C C . GLU A 1 102 ? -8.379 4.055 -8.783 1.00 95.00 102 GLU A C 1
ATOM 786 O O . GLU A 1 102 ? -9.141 4.460 -9.663 1.00 95.00 102 GLU A O 1
ATOM 791 N N . GLU A 1 103 ? -8.134 2.757 -8.608 1.00 95.56 103 GLU A N 1
ATOM 792 C CA . GLU A 1 103 ? -8.697 1.700 -9.451 1.00 95.56 103 GLU A CA 1
ATOM 793 C C . GLU A 1 103 ? -10.223 1.730 -9.476 1.00 95.56 103 GLU A C 1
ATOM 795 O O . GLU A 1 103 ? -10.880 2.028 -8.470 1.00 95.56 103 GLU A O 1
ATOM 800 N N . ALA A 1 104 ? -10.791 1.352 -10.624 1.00 94.62 104 ALA A N 1
ATOM 801 C CA . ALA A 1 104 ? -12.232 1.341 -10.863 1.00 94.62 104 ALA A CA 1
ATOM 802 C C . ALA A 1 104 ? -13.060 0.740 -9.702 1.00 94.62 104 ALA A C 1
ATOM 804 O O . ALA A 1 104 ? -14.013 1.395 -9.261 1.00 94.62 104 ALA A O 1
ATOM 805 N N . PRO A 1 105 ? -12.705 -0.433 -9.130 1.00 95.69 105 PRO A N 1
ATOM 806 C CA . PRO A 1 105 ? -13.447 -0.999 -8.006 1.00 95.69 105 PRO A CA 1
ATOM 807 C C . PRO A 1 105 ? -13.334 -0.216 -6.687 1.00 95.69 105 PRO A C 1
ATOM 809 O O . PRO A 1 105 ? -14.124 -0.457 -5.780 1.00 95.69 105 PRO A O 1
ATOM 812 N N . LEU A 1 106 ? -12.392 0.715 -6.524 1.00 96.31 106 LEU A N 1
ATOM 813 C CA . LEU A 1 106 ? -12.226 1.482 -5.281 1.00 96.31 106 LEU A CA 1
ATOM 814 C C . LEU A 1 106 ? -12.937 2.833 -5.290 1.00 96.31 106 LEU A C 1
ATOM 816 O O . LEU A 1 106 ? -13.236 3.369 -4.219 1.00 96.31 106 LEU A O 1
ATOM 820 N N . VAL A 1 107 ? -13.179 3.402 -6.470 1.00 94.06 107 VAL A N 1
ATOM 821 C CA . VAL A 1 107 ? -13.678 4.777 -6.593 1.00 94.06 107 VAL A CA 1
ATOM 822 C C . VAL A 1 107 ? -15.199 4.859 -6.587 1.00 94.06 107 VAL A C 1
ATOM 824 O O . VAL A 1 107 ? -15.749 5.771 -5.966 1.00 94.06 107 VAL A O 1
ATOM 827 N N . GLY A 1 108 ? -15.893 3.925 -7.247 1.00 90.62 108 GLY A N 1
ATOM 828 C CA . GLY A 1 108 ? -17.346 3.981 -7.434 1.00 90.62 108 GLY A CA 1
ATOM 829 C C . GLY A 1 108 ? -17.851 5.398 -7.767 1.00 90.62 108 GLY A C 1
ATOM 830 O O . GLY A 1 108 ? -17.209 6.160 -8.483 1.00 90.62 108 GLY A O 1
ATOM 831 N N . GLN A 1 109 ? -18.994 5.791 -7.197 1.00 91.69 109 GLN A N 1
ATOM 832 C CA . GLN A 1 109 ? -19.522 7.165 -7.327 1.00 91.69 109 GLN A CA 1
ATOM 833 C C . GLN A 1 109 ? -19.039 8.146 -6.240 1.00 91.69 109 GLN A C 1
ATOM 835 O O . GLN A 1 109 ? -19.260 9.348 -6.355 1.00 91.69 109 GLN A O 1
ATOM 840 N N . GLY A 1 110 ? -18.437 7.642 -5.161 1.00 92.69 110 GLY A N 1
ATOM 841 C CA . GLY A 1 110 ? -18.173 8.397 -3.925 1.00 92.69 110 GLY A CA 1
ATOM 842 C C . GLY A 1 110 ? -16.700 8.745 -3.714 1.00 92.69 110 GLY A C 1
ATOM 843 O O . GLY A 1 110 ? -16.370 9.508 -2.807 1.00 92.69 110 GLY A O 1
ATOM 844 N N . GLY A 1 111 ? -15.822 8.193 -4.551 1.00 96.94 111 GLY A N 1
ATOM 845 C CA . GLY A 1 111 ? -14.378 8.230 -4.389 1.00 96.94 111 GLY A CA 1
ATOM 846 C C . GLY A 1 111 ? -13.877 7.225 -3.350 1.00 96.94 111 GLY A C 1
ATOM 847 O O . GLY A 1 111 ? -14.603 6.771 -2.457 1.00 96.94 111 GLY A O 1
ATOM 848 N N . SER A 1 112 ? -12.589 6.912 -3.457 1.00 98.25 112 SER A N 1
ATOM 849 C CA . SER A 1 112 ? -11.834 6.232 -2.411 1.00 98.25 112 SER A CA 1
ATOM 850 C C . SER A 1 112 ? -11.433 7.261 -1.352 1.00 98.25 112 SER A C 1
ATOM 852 O O . SER A 1 112 ? -10.828 8.287 -1.674 1.00 98.25 112 SER A O 1
ATOM 854 N N . GLY A 1 113 ? -11.800 7.040 -0.089 1.00 98.56 113 GLY A N 1
ATOM 855 C CA . GLY A 1 113 ? -11.530 7.983 0.993 1.00 98.56 113 GLY A CA 1
ATOM 856 C C . GLY A 1 113 ? -10.065 7.927 1.389 1.00 98.56 113 GLY A C 1
ATOM 857 O O . GLY A 1 113 ? -9.692 7.182 2.286 1.00 98.56 113 GLY A O 1
ATOM 858 N N . THR A 1 114 ? -9.229 8.698 0.709 1.00 98.69 114 THR A N 1
ATOM 859 C CA . THR A 1 114 ? -7.782 8.491 0.721 1.00 98.69 114 THR A CA 1
ATOM 860 C C . THR A 1 114 ? -7.110 9.350 1.782 1.00 98.69 114 THR A C 1
ATOM 862 O O . THR A 1 114 ? -7.458 10.519 1.945 1.00 98.69 114 THR A O 1
ATOM 865 N N . ILE A 1 115 ? -6.144 8.773 2.495 1.00 98.81 115 ILE A N 1
ATOM 866 C CA . ILE A 1 115 ? -5.249 9.440 3.443 1.00 98.81 115 ILE A CA 1
ATOM 867 C C . ILE A 1 115 ? -3.815 9.134 3.002 1.00 98.81 115 ILE A C 1
ATOM 869 O O . ILE A 1 115 ? -3.364 7.990 3.080 1.00 98.81 115 ILE A O 1
ATOM 873 N N . PHE A 1 116 ? -3.103 10.161 2.538 1.00 98.50 116 PHE A N 1
ATOM 874 C CA . PHE A 1 116 ? -1.714 10.046 2.103 1.00 98.50 116 PHE A CA 1
ATOM 875 C C . PHE A 1 116 ? -0.771 10.264 3.281 1.00 98.50 116 PHE A C 1
ATOM 877 O O . PHE A 1 116 ? -0.650 11.383 3.787 1.00 98.50 116 PHE A O 1
ATOM 884 N N . PHE A 1 117 ? -0.083 9.203 3.702 1.00 98.62 117 PHE A N 1
ATOM 885 C CA . PHE A 1 117 ? 0.984 9.316 4.687 1.00 98.62 117 PHE A CA 1
ATOM 886 C C . PHE A 1 117 ? 2.279 9.791 4.036 1.00 98.62 117 PHE A C 1
ATOM 888 O O . PHE A 1 117 ? 2.638 9.383 2.930 1.00 98.62 117 PHE A O 1
ATOM 895 N N . SER A 1 118 ? 2.995 10.641 4.757 1.00 97.31 118 SER A N 1
ATOM 896 C CA . SER A 1 118 ? 4.290 11.159 4.338 1.00 97.31 118 SER A CA 1
ATOM 897 C C . SER A 1 118 ? 5.410 10.207 4.718 1.00 97.31 118 SER A C 1
ATOM 899 O O . SER A 1 118 ? 5.300 9.403 5.654 1.00 97.31 118 SER A O 1
ATOM 901 N N . TYR A 1 119 ? 6.519 10.359 4.001 1.00 96.44 119 TYR A N 1
ATOM 902 C CA . TYR A 1 119 ? 7.645 9.437 3.999 1.00 96.44 119 TYR A CA 1
ATOM 903 C C . TYR A 1 119 ? 7.306 8.034 3.478 1.00 96.44 119 TYR A C 1
ATOM 905 O O . TYR A 1 119 ? 6.163 7.702 3.180 1.00 96.44 119 TYR A O 1
ATOM 913 N N . CYS A 1 120 ? 8.331 7.201 3.314 1.00 95.88 120 CYS A N 1
ATOM 914 C CA . CYS A 1 120 ? 8.185 5.830 2.848 1.00 95.88 120 CYS A CA 1
ATOM 915 C C . CYS A 1 120 ? 9.287 4.942 3.439 1.00 95.88 120 CYS A C 1
ATOM 917 O O . CYS A 1 120 ? 10.367 5.401 3.824 1.00 95.88 120 CYS A O 1
ATOM 919 N N . ASN A 1 121 ? 9.037 3.637 3.495 1.00 95.31 121 ASN A N 1
ATOM 920 C CA . ASN A 1 121 ? 10.061 2.638 3.790 1.00 95.31 121 ASN A CA 1
ATOM 921 C C . ASN A 1 121 ? 10.884 2.235 2.545 1.00 95.31 121 ASN A C 1
ATOM 923 O O . ASN A 1 121 ? 11.873 1.514 2.684 1.00 95.31 121 ASN A O 1
ATOM 927 N N . LEU A 1 122 ? 10.545 2.736 1.357 1.00 94.75 122 LEU A N 1
ATOM 928 C CA . LEU A 1 122 ? 11.305 2.600 0.110 1.00 94.75 122 LEU A CA 1
ATOM 929 C C . LEU A 1 122 ? 11.959 3.929 -0.298 1.00 94.75 122 LEU A C 1
ATOM 931 O O . LEU A 1 122 ? 11.645 4.982 0.247 1.00 94.75 122 LEU A O 1
ATOM 935 N N . ALA A 1 123 ? 12.891 3.864 -1.250 1.00 90.81 123 ALA A N 1
ATOM 936 C CA . ALA A 1 123 ? 13.667 5.003 -1.745 1.00 90.81 123 ALA A CA 1
ATOM 937 C C . ALA A 1 123 ? 13.597 5.114 -3.278 1.00 90.81 123 ALA A C 1
ATOM 939 O O . ALA A 1 123 ? 14.627 5.235 -3.939 1.00 90.81 123 ALA A O 1
ATOM 940 N N . CYS A 1 124 ? 12.400 4.970 -3.850 1.00 92.88 124 CYS A N 1
ATOM 941 C CA . CYS A 1 124 ? 12.217 4.863 -5.297 1.00 92.88 124 CYS A CA 1
ATOM 942 C C . CYS A 1 124 ? 12.814 6.070 -6.037 1.00 92.88 124 CYS A C 1
ATOM 944 O O . CYS A 1 124 ? 12.339 7.192 -5.883 1.00 92.88 124 CYS A O 1
ATOM 946 N N . VAL A 1 125 ? 13.816 5.849 -6.891 1.00 90.38 125 VAL A N 1
ATOM 947 C CA . VAL A 1 125 ? 14.473 6.927 -7.650 1.00 90.38 125 VAL A CA 1
ATOM 948 C C . VAL A 1 125 ? 13.514 7.614 -8.620 1.00 90.38 125 VAL A C 1
ATOM 950 O O . VAL A 1 125 ? 13.695 8.786 -8.923 1.00 90.38 125 VAL A O 1
ATOM 953 N N . PHE A 1 126 ? 12.478 6.899 -9.064 1.00 91.94 126 PHE A N 1
ATOM 954 C CA . PHE A 1 126 ? 11.425 7.384 -9.954 1.00 91.94 126 PHE A CA 1
ATOM 955 C C . PHE A 1 126 ? 10.134 7.783 -9.217 1.00 91.94 126 PHE A C 1
ATOM 957 O O . PHE A 1 126 ? 9.074 7.827 -9.834 1.00 91.94 126 PHE A O 1
ATOM 964 N N . CYS A 1 127 ? 10.177 8.003 -7.896 1.00 93.94 127 CYS A N 1
ATOM 965 C CA . CYS A 1 127 ? 8.975 8.287 -7.109 1.00 93.94 127 CYS A CA 1
ATOM 966 C C . CYS A 1 127 ? 8.194 9.483 -7.685 1.00 93.94 127 CYS A C 1
ATOM 968 O O . CYS A 1 127 ? 8.702 10.601 -7.708 1.00 93.94 127 CYS A O 1
ATOM 970 N N . GLN A 1 128 ? 6.957 9.235 -8.126 1.00 93.56 128 GLN A N 1
ATOM 971 C CA . GLN A 1 128 ? 6.041 10.266 -8.633 1.00 93.56 128 GLN A CA 1
ATOM 972 C C . GLN A 1 128 ? 5.411 11.104 -7.510 1.00 93.56 128 GLN A C 1
ATOM 974 O O . GLN A 1 128 ? 4.920 12.191 -7.775 1.00 93.56 128 GLN A O 1
ATOM 979 N N . ASN A 1 129 ? 5.496 10.628 -6.263 1.00 94.31 129 ASN A N 1
ATOM 980 C CA . ASN A 1 129 ? 5.076 11.332 -5.049 1.00 94.31 129 ASN A CA 1
ATOM 981 C C . ASN A 1 129 ? 6.301 11.799 -4.243 1.00 94.31 129 ASN A C 1
ATOM 983 O O . ASN A 1 129 ? 6.337 11.645 -3.021 1.00 94.31 129 ASN A O 1
ATOM 987 N N . TRP A 1 130 ? 7.357 12.272 -4.914 1.00 93.50 130 TRP A N 1
ATOM 988 C CA . TRP A 1 130 ? 8.655 12.557 -4.288 1.00 93.50 130 TRP A CA 1
ATOM 989 C C . TRP A 1 130 ? 8.536 13.534 -3.113 1.00 93.50 130 TRP A C 1
ATOM 991 O O . TRP A 1 130 ? 9.090 13.298 -2.040 1.00 93.50 130 TRP A O 1
ATOM 1001 N N . GLU A 1 131 ? 7.769 14.600 -3.284 1.00 93.06 131 GLU A N 1
ATOM 1002 C CA . GLU A 1 131 ? 7.529 15.647 -2.296 1.00 93.06 131 GLU A CA 1
ATOM 1003 C C . GLU A 1 131 ? 6.912 15.079 -1.003 1.00 93.06 131 GLU A C 1
ATOM 1005 O O . GLU A 1 131 ? 7.312 15.437 0.104 1.00 93.06 131 GLU A O 1
ATOM 1010 N N . ILE A 1 132 ? 6.036 14.079 -1.125 1.00 94.19 132 ILE A N 1
ATOM 1011 C CA . ILE A 1 132 ? 5.380 13.417 0.010 1.00 94.19 132 ILE A CA 1
ATOM 1012 C C . ILE A 1 132 ? 6.277 12.321 0.604 1.00 94.19 132 ILE A C 1
ATOM 1014 O O . ILE A 1 132 ? 6.565 12.305 1.804 1.00 94.19 132 ILE A O 1
ATOM 1018 N N . SER A 1 133 ? 6.738 11.386 -0.232 1.00 93.69 133 SER A N 1
ATOM 1019 C CA . SER A 1 133 ? 7.450 10.174 0.195 1.00 93.69 133 SER A CA 1
ATOM 1020 C C . SER A 1 133 ? 8.915 10.416 0.570 1.00 93.69 133 SER A C 1
ATOM 1022 O O . SER A 1 133 ? 9.482 9.640 1.338 1.00 93.69 133 SER A O 1
ATOM 1024 N N . HIS A 1 134 ? 9.540 11.472 0.048 1.00 90.06 134 HIS A N 1
ATOM 1025 C CA . HIS A 1 134 ? 10.916 11.865 0.369 1.00 90.06 134 HIS A CA 1
ATOM 1026 C C . HIS A 1 134 ? 10.988 13.244 1.031 1.00 90.06 134 HIS A C 1
ATOM 1028 O O . HIS A 1 134 ? 11.801 13.429 1.940 1.00 90.06 134 HIS A O 1
ATOM 1034 N N . GLY A 1 135 ? 10.163 14.195 0.581 1.00 89.75 135 GLY A N 1
ATOM 1035 C CA . GLY A 1 135 ? 10.159 15.576 1.073 1.00 89.75 135 GLY A CA 1
ATOM 1036 C C . GLY A 1 135 ? 9.458 15.771 2.420 1.00 89.75 135 GLY A C 1
ATOM 1037 O O . GLY A 1 135 ? 9.767 16.735 3.112 1.00 89.75 135 GLY A O 1
ATOM 1038 N N . GLY A 1 136 ? 8.591 14.843 2.840 1.00 91.62 136 GLY A N 1
ATOM 1039 C CA . GLY A 1 136 ? 7.946 14.913 4.153 1.00 91.62 136 GLY A CA 1
ATOM 1040 C C . GLY A 1 136 ? 6.893 16.016 4.273 1.00 91.62 136 GLY A C 1
ATOM 1041 O O . GLY A 1 136 ? 6.671 16.516 5.378 1.00 91.62 136 GLY A O 1
ATOM 1042 N N . GLU A 1 137 ? 6.251 16.399 3.166 1.00 94.56 137 GLU A N 1
ATOM 1043 C CA . GLU A 1 137 ? 5.110 17.324 3.176 1.00 94.56 137 GLU A CA 1
ATOM 1044 C C . GLU A 1 137 ? 4.002 16.876 4.139 1.00 94.56 137 GLU A C 1
ATOM 1046 O O . GLU A 1 137 ? 3.895 15.698 4.468 1.00 94.56 137 GLU A O 1
ATOM 1051 N N . GLY A 1 138 ? 3.155 17.800 4.589 1.00 95.69 138 GLY A N 1
ATOM 1052 C CA . GLY A 1 138 ? 2.057 17.509 5.513 1.00 95.69 138 GLY A CA 1
ATOM 1053 C C . GLY A 1 138 ? 2.354 17.871 6.957 1.00 95.69 138 GLY A C 1
ATOM 1054 O O . GLY A 1 138 ? 3.270 18.637 7.235 1.00 95.69 138 GLY A O 1
ATOM 1055 N N . GLU A 1 139 ? 1.590 17.293 7.881 1.00 95.75 139 GLU A N 1
ATOM 1056 C CA . GLU A 1 139 ? 1.693 17.580 9.315 1.00 95.75 139 GLU A CA 1
ATOM 1057 C C . GLU A 1 139 ? 1.650 16.306 10.153 1.00 95.75 139 GLU A C 1
ATOM 1059 O O . GLU A 1 139 ? 1.038 15.310 9.759 1.00 95.75 139 GLU A O 1
ATOM 1064 N N . GLU A 1 140 ? 2.332 16.322 11.300 1.00 96.00 140 GLU A N 1
ATOM 1065 C CA . GLU A 1 140 ? 2.180 15.254 12.287 1.00 96.00 140 GLU A CA 1
ATOM 1066 C C . GLU A 1 140 ? 0.775 15.300 12.888 1.00 96.00 140 GLU A C 1
ATOM 1068 O O . GLU A 1 140 ? 0.288 16.365 13.259 1.00 96.00 140 GLU A O 1
ATOM 1073 N N . VAL A 1 141 ? 0.137 14.136 12.993 1.00 97.44 141 VAL A N 1
ATOM 1074 C CA . VAL A 1 141 ? -1.226 13.998 13.501 1.00 97.44 141 VAL A CA 1
ATOM 1075 C C . VAL A 1 141 ? -1.299 12.956 14.605 1.00 97.44 141 VAL A C 1
ATOM 1077 O O . VAL A 1 141 ? -0.637 11.912 14.583 1.00 97.44 141 VAL A O 1
ATOM 1080 N N . THR A 1 142 ? -2.145 13.247 15.581 1.00 98.00 142 THR A N 1
ATOM 1081 C CA . THR A 1 142 ? -2.556 12.334 16.646 1.00 98.00 142 THR A CA 1
ATOM 1082 C C . THR A 1 142 ? -3.477 11.234 16.117 1.00 98.00 142 THR A C 1
ATOM 1084 O O . THR A 1 142 ? -4.048 11.328 15.026 1.00 98.00 142 THR A O 1
ATOM 1087 N N . ALA A 1 143 ? -3.654 10.176 16.911 1.00 98.31 143 ALA A N 1
ATOM 1088 C CA . ALA A 1 143 ? -4.592 9.107 16.584 1.00 98.31 143 ALA A CA 1
ATOM 1089 C C . ALA A 1 143 ? -6.039 9.632 16.508 1.00 98.31 143 ALA A C 1
ATOM 1091 O O . ALA A 1 143 ? -6.806 9.212 15.645 1.00 98.31 143 ALA A O 1
ATOM 1092 N N . GLU A 1 144 ? -6.405 10.591 17.361 1.00 98.75 144 GLU A N 1
ATOM 1093 C CA . GLU A 1 144 ? -7.712 11.247 17.375 1.00 98.75 144 GLU A CA 1
ATOM 1094 C C . GLU A 1 144 ? -7.965 12.085 16.116 1.00 98.75 144 GLU A C 1
ATOM 1096 O O . GLU A 1 144 ? -9.075 12.065 15.572 1.00 98.75 144 GLU A O 1
ATOM 1101 N N . GLU A 1 145 ? -6.956 12.817 15.642 1.00 98.81 145 GLU A N 1
ATOM 1102 C CA . GLU A 1 145 ? -7.035 13.577 14.392 1.00 98.81 145 GLU A CA 1
ATOM 1103 C C . GLU A 1 145 ? -7.167 12.637 13.195 1.00 98.81 145 GLU A C 1
ATOM 1105 O O . GLU A 1 145 ? -8.066 12.826 12.373 1.00 98.81 145 GLU A O 1
ATOM 1110 N N . LEU A 1 146 ? -6.354 11.578 13.137 1.00 98.88 146 LEU A N 1
ATOM 1111 C CA . LEU A 1 146 ? -6.429 10.575 12.076 1.00 98.88 146 LEU A CA 1
ATOM 1112 C C . LEU A 1 146 ? -7.791 9.854 12.072 1.00 98.88 146 LEU A C 1
ATOM 1114 O O . LEU A 1 146 ? -8.416 9.725 11.020 1.00 98.88 146 LEU A O 1
ATOM 1118 N N . ALA A 1 147 ? -8.319 9.479 13.241 1.00 98.88 147 ALA A N 1
ATOM 1119 C CA . ALA A 1 147 ? -9.663 8.915 13.375 1.00 98.88 147 ALA A CA 1
ATOM 1120 C C . ALA A 1 147 ? -10.747 9.887 12.877 1.00 98.88 147 ALA A C 1
ATOM 1122 O O . ALA A 1 147 ? -11.700 9.495 12.201 1.00 98.88 147 ALA A O 1
ATOM 1123 N N . THR A 1 148 ? -10.588 11.180 13.172 1.00 98.88 148 THR A N 1
ATOM 1124 C CA . THR A 1 148 ? -11.497 12.231 12.698 1.00 98.88 148 THR A CA 1
ATOM 1125 C C . THR A 1 148 ? -11.458 12.363 11.174 1.00 98.88 148 THR A C 1
ATOM 1127 O O . THR A 1 148 ? -12.510 12.542 10.558 1.00 98.88 148 THR A O 1
ATOM 1130 N N . MET A 1 149 ? -10.286 12.232 10.541 1.00 98.88 149 MET A N 1
ATOM 1131 C CA . MET A 1 149 ? -10.170 12.208 9.077 1.00 98.88 149 MET A CA 1
ATOM 1132 C C . MET A 1 149 ? -10.951 11.035 8.474 1.00 98.88 149 MET A C 1
ATOM 1134 O O . MET A 1 149 ? -11.739 11.249 7.553 1.00 98.88 149 MET A O 1
ATOM 1138 N N . MET A 1 150 ? -10.809 9.826 9.033 1.00 98.88 150 MET A N 1
ATOM 1139 C CA . MET A 1 150 ? -11.540 8.633 8.578 1.00 98.88 150 MET A CA 1
ATOM 1140 C C . MET A 1 150 ? -13.061 8.839 8.655 1.00 98.88 150 MET A C 1
ATOM 1142 O O . MET A 1 150 ? -13.781 8.630 7.679 1.00 98.88 150 MET A O 1
ATOM 1146 N N . LEU A 1 151 ? -13.558 9.335 9.791 1.00 98.81 151 LEU A N 1
ATOM 1147 C CA . LEU A 1 151 ? -14.988 9.601 9.990 1.00 98.81 151 LEU A CA 1
ATOM 1148 C C . LEU A 1 151 ? -15.517 10.685 9.040 1.00 98.81 151 LEU A C 1
ATOM 1150 O O . LEU A 1 151 ? -16.626 10.562 8.522 1.00 98.81 151 LEU A O 1
ATOM 1154 N N . ARG A 1 152 ? -14.727 11.730 8.762 1.00 98.81 152 ARG A N 1
ATOM 1155 C CA . ARG A 1 152 ? -15.091 12.767 7.782 1.00 98.81 152 ARG A CA 1
ATOM 1156 C C . ARG A 1 152 ? -15.191 12.204 6.368 1.00 98.81 152 ARG A C 1
ATOM 1158 O O . ARG A 1 152 ? -16.104 12.577 5.639 1.00 98.81 152 ARG A O 1
ATOM 1165 N N . LEU A 1 153 ? -14.282 11.316 5.969 1.00 98.75 153 LEU A N 1
ATOM 1166 C CA . LEU A 1 153 ? -14.338 10.651 4.663 1.00 98.75 153 LEU A CA 1
ATOM 1167 C C . LEU A 1 153 ? -15.592 9.774 4.540 1.00 98.75 153 LEU A C 1
ATOM 1169 O O . LEU A 1 153 ? -16.283 9.843 3.522 1.00 98.75 153 LEU A O 1
ATOM 1173 N N . GLN A 1 154 ? -15.960 9.061 5.609 1.00 98.25 154 GLN A N 1
ATOM 1174 C CA . GLN A 1 154 ? -17.234 8.342 5.673 1.00 98.25 154 GLN A CA 1
ATOM 1175 C C . GLN A 1 154 ? -18.442 9.273 5.530 1.00 98.25 154 GLN A C 1
ATOM 1177 O O . GLN A 1 154 ? -19.321 9.020 4.710 1.00 98.25 154 GLN A O 1
ATOM 1182 N N . GLN A 1 155 ? -18.480 10.383 6.271 1.00 98.12 155 GLN A N 1
ATOM 1183 C CA . GLN A 1 155 ? -19.570 11.366 6.185 1.00 98.12 155 GLN A CA 1
ATOM 1184 C C . GLN A 1 155 ? -19.691 12.002 4.793 1.00 98.12 155 GLN A C 1
ATOM 1186 O O . GLN A 1 155 ? -20.785 12.378 4.378 1.00 98.12 155 GLN A O 1
ATOM 1191 N N . ARG A 1 156 ? -18.579 12.102 4.057 1.00 97.88 156 ARG A N 1
ATOM 1192 C CA . ARG A 1 156 ? -18.545 12.579 2.667 1.00 97.88 156 ARG A CA 1
ATOM 1193 C C . ARG A 1 156 ? -19.024 11.538 1.650 1.00 97.88 156 ARG A C 1
ATOM 1195 O O . ARG A 1 156 ? -19.116 11.875 0.475 1.00 97.88 156 ARG A O 1
ATOM 1202 N N . GLY A 1 157 ? -19.338 10.314 2.079 1.00 96.62 157 GLY A N 1
ATOM 1203 C CA . GLY A 1 157 ? -19.861 9.255 1.216 1.00 96.62 157 GLY A CA 1
ATOM 1204 C C . GLY A 1 157 ? -18.797 8.492 0.425 1.00 96.62 157 GLY A C 1
ATOM 1205 O O . GLY A 1 157 ? -19.133 7.907 -0.602 1.00 96.62 157 GLY A O 1
ATOM 1206 N N . CYS A 1 158 ? -17.536 8.497 0.879 1.00 98.06 158 CYS A N 1
ATOM 1207 C CA . CYS A 1 158 ? -16.496 7.641 0.299 1.00 98.06 158 CYS A CA 1
ATOM 1208 C C . CYS A 1 158 ? -16.857 6.157 0.471 1.00 98.06 158 CYS A C 1
ATOM 1210 O O . CYS A 1 158 ? -17.566 5.791 1.408 1.00 98.06 158 CYS A O 1
ATOM 1212 N N . HIS A 1 159 ? -16.342 5.294 -0.405 1.00 97.12 159 HIS A N 1
ATOM 1213 C CA . HIS A 1 159 ? -16.637 3.852 -0.347 1.00 97.12 159 HIS A CA 1
ATOM 1214 C C . HIS A 1 159 ? -15.735 3.070 0.603 1.00 97.12 159 HIS A C 1
ATOM 1216 O O . HIS A 1 159 ? -16.084 1.980 1.038 1.00 97.12 159 HIS A O 1
ATOM 1222 N N . ASN A 1 160 ? -14.571 3.622 0.919 1.00 98.31 160 ASN A N 1
ATOM 1223 C CA . ASN A 1 160 ? -13.554 3.005 1.757 1.00 98.31 160 ASN A CA 1
ATOM 1224 C C . ASN A 1 160 ? -12.693 4.084 2.418 1.00 98.31 160 ASN A C 1
ATOM 1226 O O . ASN A 1 160 ? -12.756 5.257 2.036 1.00 98.31 160 ASN A O 1
ATOM 1230 N N . ILE A 1 161 ? -11.874 3.666 3.380 1.00 98.81 161 ILE A N 1
ATOM 1231 C CA . ILE A 1 161 ? -10.745 4.443 3.888 1.00 98.81 161 ILE A CA 1
ATOM 1232 C C . ILE A 1 161 ? -9.461 3.844 3.319 1.00 98.81 161 ILE A C 1
ATOM 1234 O O . ILE A 1 161 ? -9.034 2.770 3.735 1.00 98.81 161 ILE A O 1
ATOM 1238 N N . ASN A 1 162 ? -8.846 4.542 2.372 1.00 98.81 162 ASN A N 1
ATOM 1239 C CA . ASN A 1 162 ? -7.631 4.127 1.690 1.00 98.81 162 ASN A CA 1
ATOM 1240 C C . ASN A 1 162 ? -6.400 4.776 2.311 1.00 98.81 162 ASN A C 1
ATOM 1242 O O . ASN A 1 162 ? -6.180 5.983 2.231 1.00 98.81 162 ASN A O 1
ATOM 1246 N N . LEU A 1 163 ? -5.618 3.942 2.980 1.00 98.88 163 LEU A N 1
ATOM 1247 C CA . LEU A 1 163 ? -4.413 4.304 3.697 1.00 98.88 163 LEU A CA 1
ATOM 1248 C C . LEU A 1 163 ? -3.230 4.122 2.750 1.00 98.88 163 LEU A C 1
ATOM 1250 O O . LEU A 1 163 ? -2.867 2.986 2.448 1.00 98.88 163 LEU A O 1
ATOM 1254 N N . VAL A 1 164 ? -2.633 5.225 2.292 1.00 98.62 164 VAL A N 1
ATOM 1255 C CA . VAL A 1 164 ? -1.569 5.207 1.276 1.00 98.62 164 VAL A CA 1
ATOM 1256 C C . VAL A 1 164 ? -0.201 5.388 1.916 1.00 98.62 164 VAL A C 1
ATOM 1258 O O . VAL A 1 164 ? 0.040 6.363 2.623 1.00 98.62 164 VAL A O 1
ATOM 1261 N N . SER A 1 165 ? 0.712 4.455 1.633 1.00 97.19 165 SER A N 1
ATOM 1262 C CA . SER A 1 165 ? 2.002 4.282 2.322 1.00 97.19 165 SER A CA 1
ATOM 1263 C C . SER A 1 165 ? 1.904 4.029 3.844 1.00 97.19 165 SER A C 1
ATOM 1265 O O . SER A 1 165 ? 2.646 4.638 4.615 1.00 97.19 165 SER A O 1
ATOM 1267 N N . PRO A 1 166 ? 1.035 3.117 4.327 1.00 98.25 166 PRO A N 1
ATOM 1268 C CA . PRO A 1 166 ? 0.830 2.894 5.759 1.00 98.25 166 PRO A CA 1
ATOM 1269 C C . PRO A 1 166 ? 1.901 2.008 6.424 1.00 98.25 166 PRO A C 1
ATOM 1271 O O . PRO A 1 166 ? 1.919 1.889 7.651 1.00 98.25 166 PRO A O 1
ATOM 1274 N N . SER A 1 167 ? 2.801 1.385 5.653 1.00 97.94 167 SER A N 1
ATOM 1275 C CA . SER A 1 167 ? 3.783 0.384 6.110 1.00 97.94 167 SER A CA 1
ATOM 1276 C C . SER A 1 167 ? 4.591 0.795 7.337 1.00 97.94 167 SER A C 1
ATOM 1278 O O . SER A 1 167 ? 4.866 -0.014 8.221 1.00 97.94 167 SER A O 1
ATOM 1280 N N . HIS A 1 168 ? 4.990 2.064 7.411 1.00 96.38 168 HIS A N 1
ATOM 1281 C CA . HIS A 1 168 ? 5.823 2.595 8.491 1.00 96.38 168 HIS A CA 1
ATOM 1282 C C . HIS A 1 168 ? 5.039 3.280 9.619 1.00 96.38 168 HIS A C 1
ATOM 1284 O O . HIS A 1 168 ? 5.667 3.780 10.556 1.00 96.38 168 HIS A O 1
ATOM 1290 N N . VAL A 1 169 ? 3.703 3.287 9.546 1.00 98.00 169 VAL A N 1
ATOM 1291 C CA . VAL A 1 169 ? 2.787 3.931 10.511 1.00 98.00 169 VAL A CA 1
ATOM 1292 C C . VAL A 1 169 ? 1.699 2.987 11.040 1.00 98.00 169 VAL A C 1
ATOM 1294 O O . VAL A 1 169 ? 0.689 3.437 11.575 1.00 98.00 169 VAL A O 1
ATOM 1297 N N . VAL A 1 170 ? 1.879 1.666 10.917 1.00 98.62 170 VAL A N 1
ATOM 1298 C CA . VAL A 1 170 ? 0.866 0.677 11.336 1.00 98.62 170 VAL A CA 1
ATOM 1299 C C . VAL A 1 170 ? 0.391 0.848 12.792 1.00 98.62 170 VAL A C 1
ATOM 1301 O O . VAL A 1 170 ? -0.821 0.834 12.999 1.00 98.62 170 VAL A O 1
ATOM 1304 N N . PRO A 1 171 ? 1.258 1.063 13.804 1.00 98.12 171 PRO A N 1
ATOM 1305 C CA . PRO A 1 171 ? 0.795 1.302 15.173 1.00 98.12 171 PRO A CA 1
ATOM 1306 C C . PRO A 1 171 ? -0.117 2.527 15.297 1.00 98.12 171 PRO A C 1
ATOM 1308 O O . PRO A 1 171 ? -1.151 2.457 15.952 1.00 98.12 171 PRO A O 1
ATOM 1311 N N . GLN A 1 172 ? 0.230 3.627 14.624 1.00 98.31 172 GLN A N 1
ATOM 1312 C CA . GLN A 1 172 ? -0.557 4.860 14.616 1.00 98.31 172 GLN A CA 1
ATOM 1313 C C . GLN A 1 172 ? -1.902 4.669 13.904 1.00 98.31 172 GLN A C 1
ATOM 1315 O O . GLN A 1 172 ? -2.926 5.166 14.369 1.00 98.31 172 GLN A O 1
ATOM 1320 N N . VAL A 1 173 ? -1.914 3.912 12.801 1.00 98.81 173 VAL A N 1
ATOM 1321 C CA . VAL A 1 173 ? -3.146 3.524 12.102 1.00 98.81 173 VAL A CA 1
ATOM 1322 C C . VAL A 1 173 ? -4.049 2.704 13.020 1.00 98.81 173 VAL A C 1
ATOM 1324 O O . VAL A 1 173 ? -5.226 3.024 13.130 1.00 98.81 173 VAL A O 1
ATOM 1327 N N . LEU A 1 174 ? -3.523 1.688 13.711 1.00 98.81 174 LEU A N 1
ATOM 1328 C CA . LEU A 1 174 ? -4.316 0.853 14.621 1.00 98.81 174 LEU A CA 1
ATOM 1329 C C . LEU A 1 174 ? -4.936 1.674 15.758 1.00 98.81 174 LEU A C 1
ATOM 1331 O O . LEU A 1 174 ? -6.113 1.496 16.066 1.00 98.81 174 LEU A O 1
ATOM 1335 N N . GLU A 1 175 ? -4.167 2.592 16.354 1.00 98.69 175 GLU A N 1
ATOM 1336 C CA . GLU A 1 175 ? -4.671 3.514 17.379 1.00 98.69 175 GLU A CA 1
ATOM 1337 C C . GLU A 1 175 ? -5.850 4.346 16.857 1.00 98.69 175 GLU A C 1
ATOM 1339 O O . GLU A 1 175 ? -6.881 4.447 17.524 1.00 98.69 175 GLU A O 1
ATOM 1344 N N . ALA A 1 176 ? -5.727 4.901 15.649 1.00 98.88 176 ALA A N 1
ATOM 1345 C CA . ALA A 1 176 ? -6.779 5.698 15.030 1.00 98.88 176 ALA A CA 1
ATOM 1346 C C . ALA A 1 176 ? -8.006 4.865 14.633 1.00 98.88 176 ALA A C 1
ATOM 1348 O O . ALA A 1 176 ? -9.132 5.309 14.847 1.00 98.88 176 ALA A O 1
ATOM 1349 N N . VAL A 1 177 ? -7.814 3.656 14.094 1.00 98.81 177 VAL A N 1
ATOM 1350 C CA . VAL A 1 177 ? -8.913 2.758 13.703 1.00 98.81 177 VAL A CA 1
ATOM 1351 C C . VAL A 1 177 ? -9.726 2.338 14.923 1.00 98.81 177 VAL A C 1
ATOM 1353 O O . VAL A 1 177 ? -10.949 2.362 14.854 1.00 98.81 177 VAL A O 1
ATOM 1356 N N . GLU A 1 178 ? -9.087 2.028 16.054 1.00 98.62 178 GLU A N 1
ATOM 1357 C CA . GLU A 1 178 ? -9.805 1.708 17.296 1.00 98.62 178 GLU A CA 1
ATOM 1358 C C . GLU A 1 178 ? -10.678 2.884 17.763 1.00 98.62 178 GLU A C 1
ATOM 1360 O O . GLU A 1 178 ? -11.854 2.705 18.079 1.00 98.62 178 GLU A O 1
ATOM 1365 N N . ILE A 1 179 ? -10.143 4.109 17.737 1.00 98.75 179 ILE A N 1
ATOM 1366 C CA . ILE A 1 179 ? -10.907 5.318 18.083 1.00 98.75 179 ILE A CA 1
ATOM 1367 C C . ILE A 1 179 ? -12.052 5.546 17.086 1.00 98.75 179 ILE A C 1
ATOM 1369 O O . ILE A 1 179 ? -13.172 5.871 17.485 1.00 98.75 179 ILE A O 1
ATOM 1373 N N . ALA A 1 180 ? -11.789 5.401 15.787 1.00 98.69 180 ALA A N 1
ATOM 1374 C CA . ALA A 1 180 ? -12.776 5.628 14.740 1.00 98.69 180 ALA A CA 1
ATOM 1375 C C . ALA A 1 180 ? -13.904 4.587 14.794 1.00 98.69 180 ALA A C 1
ATOM 1377 O O . ALA A 1 180 ? -15.072 4.954 14.675 1.00 98.69 180 ALA A O 1
ATOM 1378 N N . ALA A 1 181 ? -13.579 3.316 15.047 1.00 98.06 181 ALA A N 1
ATOM 1379 C CA . ALA A 1 181 ? -14.541 2.230 15.212 1.00 98.06 181 ALA A CA 1
ATOM 1380 C C . ALA A 1 181 ? -15.507 2.509 16.372 1.00 98.06 181 ALA A C 1
ATOM 1382 O O . ALA A 1 181 ? -16.723 2.463 16.187 1.00 98.06 181 ALA A O 1
ATOM 1383 N N . GLN A 1 182 ? -14.980 2.906 17.537 1.00 97.50 182 GLN A N 1
ATOM 1384 C CA . GLN A 1 182 ? -15.787 3.302 18.700 1.00 97.50 182 GLN A CA 1
ATOM 1385 C C . GLN A 1 182 ? -16.689 4.516 18.419 1.00 97.50 182 GLN A C 1
ATOM 1387 O O . GLN A 1 182 ? -17.721 4.692 19.064 1.00 97.50 182 GLN A O 1
ATOM 1392 N N . ARG A 1 183 ? -16.314 5.352 17.446 1.00 98.19 183 ARG A N 1
ATOM 1393 C CA . ARG A 1 183 ? -17.057 6.544 17.010 1.00 98.19 183 ARG A CA 1
ATOM 1394 C C . ARG A 1 183 ? -17.921 6.309 15.762 1.00 98.19 183 ARG A C 1
ATOM 1396 O O . ARG A 1 183 ? -18.426 7.273 15.191 1.00 98.19 183 ARG A O 1
ATOM 1403 N N . GLY A 1 184 ? -18.114 5.056 15.348 1.00 97.44 184 GLY A N 1
ATOM 1404 C CA . GLY A 1 184 ? -19.049 4.689 14.280 1.00 97.44 184 GLY A CA 1
ATOM 1405 C C . GLY A 1 184 ? -18.457 4.632 12.870 1.00 97.44 184 GLY A C 1
ATOM 1406 O O . GLY A 1 184 ? -19.204 4.733 11.895 1.00 97.44 184 GLY A O 1
ATOM 1407 N N . LEU A 1 185 ? -17.138 4.475 12.719 1.00 98.44 185 LEU A N 1
ATOM 1408 C CA . LEU A 1 185 ? -16.550 4.127 11.425 1.00 98.44 185 LEU A CA 1
ATOM 1409 C C . LEU A 1 185 ? -16.961 2.698 11.043 1.00 98.44 185 LEU A C 1
ATOM 1411 O O . LEU A 1 185 ? -16.719 1.757 11.797 1.00 98.44 18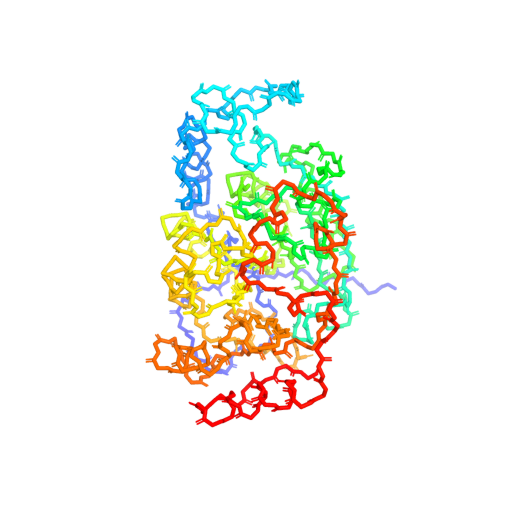5 LEU A O 1
ATOM 1415 N N . THR A 1 186 ? -17.519 2.538 9.848 1.00 97.25 186 THR A N 1
ATOM 1416 C CA . THR A 1 186 ? -18.015 1.266 9.293 1.00 97.25 186 THR A CA 1
ATOM 1417 C C . THR A 1 186 ? -17.482 0.967 7.893 1.00 97.25 186 THR A C 1
ATOM 1419 O O . THR A 1 186 ? -17.642 -0.157 7.426 1.00 97.25 186 THR A O 1
ATOM 1422 N N . LEU A 1 187 ? -16.860 1.937 7.214 1.00 97.75 187 LEU A N 1
ATOM 1423 C CA . LEU A 1 187 ? -16.305 1.725 5.877 1.00 97.75 187 LEU A CA 1
ATOM 1424 C C . LEU A 1 187 ? -15.140 0.722 5.879 1.00 97.75 187 LEU A C 1
ATOM 1426 O O . LEU A 1 187 ? -14.343 0.734 6.817 1.00 97.75 187 LEU A O 1
ATOM 1430 N N . PRO A 1 188 ? -14.985 -0.081 4.810 1.00 98.00 188 PRO A N 1
ATOM 1431 C CA . PRO A 1 188 ? -13.846 -0.977 4.668 1.00 98.00 188 PRO A CA 1
ATOM 1432 C C . PRO A 1 188 ? -12.521 -0.208 4.603 1.00 98.00 188 PRO A C 1
ATOM 1434 O O . PRO A 1 188 ? -12.452 0.906 4.066 1.00 98.00 188 PRO A O 1
ATOM 1437 N N . LEU A 1 189 ? -11.458 -0.819 5.126 1.00 98.81 189 LEU A N 1
ATOM 1438 C CA . LEU A 1 189 ? -10.102 -0.270 5.055 1.00 98.81 189 LEU A CA 1
ATOM 1439 C C . LEU A 1 189 ? -9.343 -0.842 3.855 1.00 98.81 189 LEU A C 1
ATOM 1441 O O . LEU A 1 189 ? -9.253 -2.061 3.692 1.00 98.81 189 LEU A O 1
ATOM 1445 N N . VAL A 1 190 ? -8.742 0.046 3.062 1.00 98.88 190 VAL A N 1
ATOM 1446 C CA . VAL A 1 190 ? -7.807 -0.296 1.984 1.00 98.88 190 VAL A CA 1
ATOM 1447 C C . VAL A 1 190 ? -6.383 0.003 2.448 1.00 98.88 190 VAL A C 1
ATOM 1449 O O . VAL A 1 190 ? -6.088 1.103 2.918 1.00 98.88 190 VAL A O 1
ATOM 1452 N N . TYR A 1 191 ? -5.492 -0.974 2.304 1.00 98.88 191 TYR A N 1
ATOM 1453 C CA . TYR A 1 191 ? -4.070 -0.856 2.616 1.00 98.88 191 TYR A CA 1
ATOM 1454 C C . TYR A 1 191 ? -3.262 -0.739 1.319 1.00 98.88 191 TYR A C 1
ATOM 1456 O O . TYR A 1 191 ? -2.907 -1.749 0.706 1.00 98.88 191 TYR A O 1
ATOM 1464 N N . ASN A 1 192 ? -2.996 0.498 0.894 1.00 98.69 192 ASN A N 1
ATOM 1465 C CA . ASN A 1 192 ? -2.279 0.820 -0.340 1.00 98.69 192 ASN A CA 1
ATOM 1466 C C . ASN A 1 192 ? -0.783 1.003 -0.059 1.00 98.69 192 ASN A C 1
ATOM 1468 O O . ASN A 1 192 ? -0.355 1.980 0.563 1.00 98.69 192 ASN A O 1
ATOM 1472 N N . THR A 1 193 ? 0.020 0.038 -0.494 1.00 98.69 193 THR A N 1
ATOM 1473 C CA . THR A 1 193 ? 1.426 -0.091 -0.098 1.00 98.69 193 THR A CA 1
ATOM 1474 C C . THR A 1 193 ? 2.343 -0.317 -1.292 1.00 98.69 193 THR A C 1
ATOM 1476 O O . THR A 1 193 ? 1.987 -0.968 -2.267 1.00 98.69 193 THR A O 1
ATOM 1479 N N . GLY A 1 194 ? 3.601 0.119 -1.168 1.00 98.06 194 GLY A N 1
ATOM 1480 C CA . GLY A 1 194 ? 4.666 -0.259 -2.101 1.00 98.06 194 GLY A CA 1
ATOM 1481 C C . GLY A 1 194 ? 5.045 -1.748 -2.049 1.00 98.06 194 GLY A C 1
ATOM 1482 O O . GLY A 1 194 ? 5.934 -2.169 -2.794 1.00 98.06 194 GLY A O 1
ATOM 1483 N N . GLY A 1 195 ? 4.423 -2.518 -1.149 1.00 97.94 195 GLY A N 1
ATOM 1484 C CA . GLY A 1 195 ? 4.556 -3.965 -1.032 1.00 97.94 195 GLY A CA 1
ATOM 1485 C C . GLY A 1 195 ? 5.850 -4.421 -0.358 1.00 97.94 195 GLY A C 1
ATOM 1486 O O . GLY A 1 195 ? 6.225 -5.578 -0.496 1.00 97.94 195 GLY A O 1
ATOM 1487 N N . TYR A 1 196 ? 6.560 -3.534 0.344 1.00 98.50 196 TYR A N 1
ATOM 1488 C CA . TYR A 1 196 ? 7.756 -3.868 1.126 1.00 98.50 196 TYR A CA 1
ATOM 1489 C C . TYR A 1 196 ? 7.404 -3.934 2.616 1.00 98.50 196 TYR A C 1
ATOM 1491 O O . TYR A 1 196 ? 7.863 -3.137 3.436 1.00 98.50 196 TYR A O 1
ATOM 1499 N N . ASP A 1 197 ? 6.525 -4.870 2.953 1.00 98.69 197 ASP A N 1
ATOM 1500 C CA . ASP A 1 197 ? 5.889 -4.980 4.263 1.00 98.69 197 ASP A CA 1
ATOM 1501 C C . ASP A 1 197 ? 6.442 -6.170 5.051 1.00 98.69 197 ASP A C 1
ATOM 1503 O O . ASP A 1 197 ? 6.780 -7.216 4.496 1.00 98.69 197 ASP A O 1
ATOM 1507 N N . ALA A 1 198 ? 6.568 -6.021 6.372 1.00 98.44 198 ALA A N 1
ATOM 1508 C CA . ALA A 1 198 ? 6.977 -7.134 7.217 1.00 98.44 198 ALA A CA 1
ATOM 1509 C C . ALA A 1 198 ? 5.780 -8.066 7.444 1.00 98.44 198 ALA A C 1
ATOM 1511 O O . ALA A 1 198 ? 4.760 -7.634 7.975 1.00 98.44 198 ALA A O 1
ATOM 1512 N N . VAL A 1 199 ? 5.928 -9.360 7.139 1.00 98.75 199 VAL A N 1
ATOM 1513 C CA . VAL A 1 199 ? 4.879 -10.378 7.367 1.00 98.75 199 VAL A CA 1
ATOM 1514 C C . VAL A 1 199 ? 4.362 -10.348 8.809 1.00 98.75 199 VAL A C 1
ATOM 1516 O O . VAL A 1 199 ? 3.160 -10.387 9.031 1.00 98.75 199 VAL A O 1
ATOM 1519 N N . LYS A 1 200 ? 5.249 -10.175 9.798 1.00 98.31 200 LYS A N 1
ATOM 1520 C CA . LYS A 1 200 ? 4.853 -10.045 11.212 1.00 98.31 200 LYS A CA 1
ATOM 1521 C C . LYS A 1 200 ? 3.934 -8.851 11.469 1.00 98.31 200 LYS A C 1
ATOM 1523 O O . LYS A 1 200 ? 3.035 -8.940 12.291 1.00 98.31 200 LYS A O 1
ATOM 1528 N N . THR A 1 201 ? 4.153 -7.736 10.778 1.00 98.50 201 THR A N 1
ATOM 1529 C CA . THR A 1 201 ? 3.291 -6.554 10.884 1.00 98.50 201 THR A CA 1
ATOM 1530 C C . THR A 1 201 ? 1.964 -6.778 10.169 1.00 98.50 201 THR A C 1
ATOM 1532 O O . THR A 1 201 ? 0.930 -6.402 10.710 1.00 98.50 201 THR A O 1
ATOM 1535 N N . LEU A 1 202 ? 1.966 -7.455 9.017 1.00 98.81 202 LEU A N 1
ATOM 1536 C CA . LEU A 1 202 ? 0.732 -7.861 8.338 1.00 98.81 202 LEU A CA 1
ATOM 1537 C C . LEU A 1 202 ? -0.110 -8.802 9.207 1.00 98.81 202 LEU A C 1
ATOM 1539 O O . LEU A 1 202 ? -1.317 -8.624 9.274 1.00 98.81 202 LEU A O 1
ATOM 1543 N N . GLN A 1 203 ? 0.496 -9.735 9.943 1.00 98.56 203 GLN A N 1
ATOM 1544 C CA . GLN A 1 203 ? -0.226 -10.626 10.863 1.00 98.56 203 GLN A CA 1
ATOM 1545 C C . GLN A 1 203 ? -0.987 -9.861 11.961 1.00 98.56 203 GLN A C 1
ATOM 1547 O O . GLN A 1 203 ? -2.078 -10.267 12.352 1.00 98.56 203 GLN A O 1
ATOM 1552 N N . VAL A 1 204 ? -0.467 -8.717 12.423 1.00 98.25 204 VAL A N 1
ATOM 1553 C CA . VAL A 1 204 ? -1.192 -7.834 13.360 1.00 98.25 204 VAL A CA 1
ATOM 1554 C C . VAL A 1 204 ? -2.437 -7.221 12.700 1.00 98.25 204 VAL A C 1
ATOM 1556 O O . VAL A 1 204 ? -3.422 -6.935 13.383 1.00 98.25 204 VAL A O 1
ATOM 1559 N N . LEU A 1 205 ? -2.427 -7.051 11.378 1.00 98.75 205 LEU A N 1
ATOM 1560 C CA . LEU A 1 205 ? -3.532 -6.500 10.593 1.00 98.75 205 LEU A CA 1
ATOM 1561 C C . LEU A 1 205 ? -4.594 -7.539 10.187 1.00 98.75 205 LEU A C 1
ATOM 1563 O O . LEU A 1 205 ? -5.598 -7.143 9.598 1.00 98.75 205 LEU A O 1
ATOM 1567 N N . ASP A 1 206 ? -4.435 -8.822 10.536 1.00 98.50 206 ASP A N 1
ATOM 1568 C CA . ASP A 1 206 ? -5.375 -9.883 10.141 1.00 98.50 206 ASP A CA 1
ATOM 1569 C C . ASP A 1 206 ? -6.780 -9.651 10.717 1.00 98.50 206 ASP A C 1
ATOM 1571 O O . ASP A 1 206 ? -6.985 -9.654 11.934 1.00 98.50 206 ASP A O 1
ATOM 1575 N N . GLY A 1 207 ? -7.753 -9.403 9.840 1.00 97.62 207 GLY A N 1
ATOM 1576 C CA . GLY A 1 207 ? -9.114 -9.012 10.210 1.00 97.62 207 GLY A CA 1
ATOM 1577 C C . GLY A 1 207 ? -9.282 -7.524 10.539 1.00 97.62 207 GLY A C 1
ATOM 1578 O O . GLY A 1 207 ? -10.384 -7.110 10.891 1.00 97.62 207 GLY A O 1
ATOM 1579 N N . VAL A 1 208 ? -8.238 -6.703 10.403 1.00 98.62 208 VAL A N 1
ATOM 1580 C CA . VAL A 1 208 ? -8.324 -5.234 10.473 1.00 98.62 208 VAL A CA 1
ATOM 1581 C C . VAL A 1 208 ? -8.517 -4.635 9.082 1.00 98.62 208 VAL A C 1
ATOM 1583 O O . VAL A 1 208 ? -9.361 -3.763 8.911 1.00 98.62 208 VAL A O 1
ATOM 1586 N N . VAL A 1 209 ? -7.727 -5.093 8.108 1.00 98.75 209 VAL A N 1
ATOM 1587 C CA . VAL A 1 209 ? -7.775 -4.622 6.717 1.00 98.75 209 VAL A CA 1
ATOM 1588 C C . VAL A 1 209 ? -8.738 -5.483 5.905 1.00 98.75 209 VAL A C 1
ATOM 1590 O O . VAL A 1 209 ? -8.710 -6.712 5.984 1.00 98.75 209 VAL A O 1
ATOM 1593 N N . ASP A 1 210 ? -9.565 -4.830 5.091 1.00 98.75 210 ASP A N 1
ATOM 1594 C CA . ASP A 1 210 ? -10.526 -5.501 4.219 1.00 98.75 210 ASP A CA 1
ATOM 1595 C C . ASP A 1 210 ? -9.950 -5.728 2.820 1.00 98.75 210 ASP A C 1
ATOM 1597 O O . ASP A 1 210 ? -10.149 -6.791 2.228 1.00 98.75 210 ASP A O 1
ATOM 1601 N N . ILE A 1 211 ? -9.226 -4.737 2.294 1.00 98.88 211 ILE A N 1
ATOM 1602 C CA . ILE A 1 211 ? -8.685 -4.749 0.935 1.00 98.88 211 ILE A CA 1
ATOM 1603 C C . ILE A 1 211 ? -7.193 -4.435 0.982 1.00 98.88 211 ILE A C 1
ATOM 1605 O O . ILE A 1 211 ? -6.776 -3.392 1.488 1.00 98.88 211 ILE A O 1
ATOM 1609 N N . TYR A 1 212 ? -6.382 -5.319 0.414 1.00 98.94 212 TYR A N 1
ATOM 1610 C CA . TYR A 1 212 ? -4.957 -5.066 0.230 1.00 98.94 212 TYR A CA 1
ATOM 1611 C C . TYR A 1 212 ? -4.682 -4.606 -1.190 1.00 98.94 212 TYR A C 1
ATOM 1613 O O . TYR A 1 212 ? -5.190 -5.192 -2.147 1.00 98.94 212 TYR A O 1
ATOM 1621 N N . MET A 1 213 ? -3.840 -3.581 -1.305 1.00 98.69 213 MET A N 1
ATOM 1622 C CA . MET A 1 213 ? -3.412 -3.028 -2.579 1.00 98.69 213 MET A CA 1
ATOM 1623 C C . MET A 1 213 ? -1.894 -2.827 -2.642 1.00 98.69 213 MET A C 1
ATOM 1625 O O . MET A 1 213 ? -1.409 -1.699 -2.517 1.00 98.69 213 MET A O 1
ATOM 1629 N N . PRO A 1 214 ? -1.113 -3.917 -2.754 1.00 98.75 214 PRO A N 1
ATOM 1630 C CA . PRO A 1 214 ? 0.329 -3.826 -2.893 1.00 98.75 214 PRO A CA 1
ATOM 1631 C C . PRO A 1 214 ? 0.755 -3.544 -4.335 1.00 98.75 214 PRO A C 1
ATOM 1633 O O . PRO A 1 214 ? 0.225 -4.112 -5.292 1.00 98.75 214 PRO A O 1
ATOM 1636 N N . ASP A 1 215 ? 1.817 -2.760 -4.477 1.00 98.69 215 ASP A N 1
ATOM 1637 C CA . ASP A 1 215 ? 2.610 -2.741 -5.698 1.00 98.69 215 ASP A CA 1
ATOM 1638 C C . ASP A 1 215 ? 3.509 -3.988 -5.768 1.00 98.69 215 ASP A C 1
ATOM 1640 O O . ASP A 1 215 ? 4.271 -4.272 -4.841 1.00 98.69 215 ASP A O 1
ATOM 1644 N N . ALA A 1 216 ? 3.491 -4.689 -6.899 1.00 98.50 216 ALA A N 1
ATOM 1645 C CA . ALA A 1 216 ? 4.483 -5.685 -7.294 1.00 98.50 216 ALA A CA 1
ATOM 1646 C C . ALA A 1 216 ? 5.424 -5.058 -8.335 1.00 98.50 216 ALA A C 1
ATOM 1648 O O . ALA A 1 216 ? 5.230 -5.199 -9.543 1.00 98.50 216 ALA A O 1
ATOM 1649 N N . LYS A 1 217 ? 6.415 -4.284 -7.872 1.00 97.31 217 LYS A N 1
ATOM 1650 C CA . LYS A 1 217 ? 7.200 -3.377 -8.737 1.00 97.31 217 LYS A CA 1
ATOM 1651 C C . LYS A 1 217 ? 8.227 -4.075 -9.633 1.00 97.31 217 LYS A C 1
ATOM 1653 O O . LYS A 1 217 ? 8.501 -3.580 -10.723 1.00 97.31 217 LYS A O 1
ATOM 1658 N N . TYR A 1 218 ? 8.826 -5.172 -9.166 1.00 97.06 218 TYR A N 1
ATOM 1659 C CA . TYR A 1 218 ? 9.985 -5.795 -9.812 1.00 97.06 218 TYR A CA 1
ATOM 1660 C C . TYR A 1 218 ? 9.972 -7.317 -9.665 1.00 97.06 218 TYR A C 1
ATOM 1662 O O . TYR A 1 218 ? 9.484 -7.842 -8.664 1.00 97.06 218 TYR A O 1
ATOM 1670 N N . ALA A 1 219 ? 10.616 -8.010 -10.606 1.00 97.50 219 ALA A N 1
ATOM 1671 C CA . ALA A 1 219 ? 10.955 -9.431 -10.492 1.00 97.50 219 ALA A CA 1
ATOM 1672 C C . ALA A 1 219 ? 12.451 -9.708 -10.240 1.00 97.50 219 ALA A C 1
ATOM 1674 O O . ALA A 1 219 ? 12.822 -10.848 -9.964 1.00 97.50 219 ALA A O 1
ATOM 1675 N N . ASN A 1 220 ? 13.313 -8.687 -10.312 1.00 94.81 220 ASN A N 1
ATOM 1676 C CA . ASN A 1 220 ? 14.763 -8.822 -10.165 1.00 94.81 220 ASN A CA 1
ATOM 1677 C C . ASN A 1 220 ? 15.302 -7.959 -9.011 1.00 94.81 220 ASN A C 1
ATOM 1679 O O . ASN A 1 220 ? 15.053 -6.754 -8.963 1.00 94.81 220 ASN A O 1
ATOM 1683 N N . GLU A 1 221 ? 16.082 -8.563 -8.111 1.00 94.12 221 GLU A N 1
ATOM 1684 C CA . GLU A 1 221 ? 16.611 -7.875 -6.923 1.00 94.12 221 GLU A CA 1
ATOM 1685 C C . GLU A 1 221 ? 17.675 -6.820 -7.241 1.00 94.12 221 GLU A C 1
ATOM 1687 O O . GLU A 1 221 ? 17.740 -5.797 -6.567 1.00 94.12 221 GLU A O 1
ATOM 1692 N N . VAL A 1 222 ? 18.482 -7.008 -8.290 1.00 89.94 222 VAL A N 1
ATOM 1693 C CA . VAL A 1 222 ? 19.469 -6.002 -8.718 1.00 89.94 222 VAL A CA 1
ATOM 1694 C C . VAL A 1 222 ? 18.749 -4.744 -9.204 1.00 89.94 222 VAL A C 1
ATOM 1696 O O . VAL A 1 222 ? 19.103 -3.633 -8.805 1.00 89.94 222 VAL A O 1
ATOM 1699 N N . VAL A 1 223 ? 17.686 -4.916 -9.998 1.00 90.50 223 VAL A N 1
ATOM 1700 C CA . VAL A 1 223 ? 16.837 -3.798 -10.436 1.00 90.50 223 VAL A CA 1
ATOM 1701 C C . VAL A 1 223 ? 16.165 -3.134 -9.238 1.00 90.50 223 VAL A C 1
ATOM 1703 O O . VAL A 1 223 ? 16.208 -1.909 -9.121 1.00 90.50 223 VAL A O 1
ATOM 1706 N N . ALA A 1 224 ? 15.589 -3.914 -8.321 1.00 91.81 224 ALA A N 1
ATOM 1707 C CA . ALA A 1 224 ? 14.918 -3.376 -7.143 1.00 91.81 224 ALA A CA 1
ATOM 1708 C C . ALA A 1 224 ? 15.868 -2.610 -6.206 1.00 91.81 224 ALA A C 1
ATOM 1710 O O . ALA A 1 224 ? 15.521 -1.531 -5.718 1.00 91.81 224 ALA A O 1
ATOM 1711 N N . ALA A 1 225 ? 17.090 -3.111 -6.008 1.00 90.00 225 ALA A N 1
ATOM 1712 C CA . ALA A 1 225 ? 18.132 -2.442 -5.239 1.00 90.00 225 ALA A CA 1
ATOM 1713 C C . ALA A 1 225 ? 18.500 -1.090 -5.851 1.00 90.00 225 ALA A C 1
ATOM 1715 O O . ALA A 1 225 ? 18.506 -0.075 -5.149 1.00 90.00 225 ALA A O 1
ATOM 1716 N N . GLY A 1 226 ? 18.743 -1.067 -7.163 1.00 85.19 226 GLY A N 1
ATOM 1717 C CA . GLY A 1 226 ? 19.072 0.151 -7.896 1.00 85.19 226 GLY A CA 1
ATOM 1718 C C . GLY A 1 226 ? 17.937 1.168 -7.923 1.00 85.19 226 GLY A C 1
ATOM 1719 O O . GLY A 1 226 ? 18.170 2.367 -7.765 1.00 85.19 226 GLY A O 1
ATOM 1720 N N . CYS A 1 227 ? 16.703 0.691 -8.087 1.00 89.19 227 CYS A N 1
ATOM 1721 C CA . CYS A 1 227 ? 15.543 1.548 -8.280 1.00 89.19 227 CYS A CA 1
ATOM 1722 C C . CYS A 1 227 ? 14.887 2.004 -6.977 1.00 89.19 227 CYS A C 1
ATOM 1724 O O . CYS A 1 227 ? 14.336 3.098 -6.952 1.00 89.19 227 CYS A O 1
ATOM 1726 N N . SER A 1 228 ? 14.920 1.204 -5.909 1.00 90.06 228 SER A N 1
ATOM 1727 C CA . SER A 1 228 ? 14.181 1.458 -4.660 1.00 90.06 228 SER A CA 1
ATOM 1728 C C . SER A 1 228 ? 15.036 1.428 -3.392 1.00 90.06 228 SER A C 1
ATOM 1730 O O . SER A 1 228 ? 14.510 1.676 -2.302 1.00 90.06 228 SER A O 1
ATOM 1732 N N . GLY A 1 229 ? 16.342 1.168 -3.504 1.00 88.25 229 GLY A N 1
ATOM 1733 C CA . GLY A 1 229 ? 17.278 1.243 -2.379 1.00 88.25 229 GLY A CA 1
ATOM 1734 C C . GLY A 1 229 ? 17.081 0.145 -1.329 1.00 88.25 229 GLY A C 1
ATOM 1735 O O . GLY A 1 229 ? 17.300 0.391 -0.135 1.00 88.25 229 GLY A O 1
ATOM 1736 N N . VAL A 1 230 ? 16.617 -1.033 -1.756 1.00 90.81 230 VAL A N 1
ATOM 1737 C CA . VAL A 1 230 ? 16.449 -2.241 -0.930 1.00 90.81 230 VAL A CA 1
ATOM 1738 C C . VAL A 1 230 ? 16.910 -3.486 -1.705 1.00 90.81 230 VAL A C 1
ATOM 1740 O O . VAL A 1 230 ? 16.494 -3.654 -2.847 1.00 90.81 230 VAL A O 1
ATOM 1743 N N . PRO A 1 231 ? 17.778 -4.339 -1.132 1.00 92.06 231 PRO A N 1
ATOM 1744 C CA . PRO A 1 231 ? 18.399 -5.452 -1.860 1.00 92.06 231 PRO A CA 1
ATOM 1745 C C . PRO A 1 231 ? 17.542 -6.724 -1.951 1.00 92.06 231 PRO A C 1
ATOM 1747 O O . PRO A 1 231 ? 17.917 -7.649 -2.660 1.00 92.06 231 PRO A O 1
ATOM 1750 N N . ASP A 1 232 ? 16.451 -6.798 -1.193 1.00 96.88 232 ASP A N 1
ATOM 1751 C CA . ASP A 1 232 ? 15.619 -7.989 -1.007 1.00 96.88 232 ASP A CA 1
ATOM 1752 C C . ASP A 1 232 ? 14.128 -7.699 -1.260 1.00 96.88 232 ASP A C 1
ATOM 1754 O O . ASP A 1 232 ? 13.247 -8.329 -0.671 1.00 96.88 232 ASP A O 1
ATOM 1758 N N . TYR A 1 233 ? 13.822 -6.713 -2.109 1.00 97.94 233 TYR A N 1
ATOM 1759 C CA . TYR A 1 233 ? 12.448 -6.306 -2.396 1.00 97.94 233 TYR A CA 1
ATOM 1760 C C . TYR A 1 233 ? 11.594 -7.459 -2.903 1.00 97.94 233 TYR A C 1
ATOM 1762 O O . TYR A 1 233 ? 10.502 -7.647 -2.384 1.00 97.94 233 TYR A O 1
ATOM 1770 N N . VAL A 1 234 ? 12.050 -8.206 -3.912 1.00 98.50 234 VAL A N 1
ATOM 1771 C CA . VAL A 1 234 ? 11.222 -9.216 -4.590 1.00 98.50 234 VAL A CA 1
ATOM 1772 C C . VAL A 1 234 ? 10.859 -10.322 -3.609 1.00 98.50 234 VAL A C 1
ATOM 1774 O O . VAL A 1 234 ? 9.695 -10.709 -3.513 1.00 98.50 234 VAL A O 1
ATOM 1777 N N . MET A 1 235 ? 11.831 -10.787 -2.824 1.00 98.56 235 MET A N 1
ATOM 1778 C CA . MET A 1 235 ? 11.604 -11.783 -1.780 1.00 98.56 235 MET A CA 1
ATOM 1779 C C . MET A 1 235 ? 10.596 -11.290 -0.733 1.00 98.56 235 MET A C 1
ATOM 1781 O O . MET A 1 235 ? 9.623 -11.990 -0.439 1.00 98.56 235 MET A O 1
ATOM 1785 N N . ARG A 1 236 ? 10.780 -10.072 -0.203 1.00 98.69 236 ARG A N 1
ATOM 1786 C CA . ARG A 1 236 ? 9.877 -9.499 0.812 1.00 98.69 236 ARG A CA 1
ATOM 1787 C C . ARG A 1 236 ? 8.486 -9.216 0.255 1.00 98.69 236 ARG A C 1
ATOM 1789 O O . ARG A 1 236 ? 7.502 -9.489 0.933 1.00 98.69 236 ARG A O 1
ATOM 1796 N N . ASN A 1 237 ? 8.406 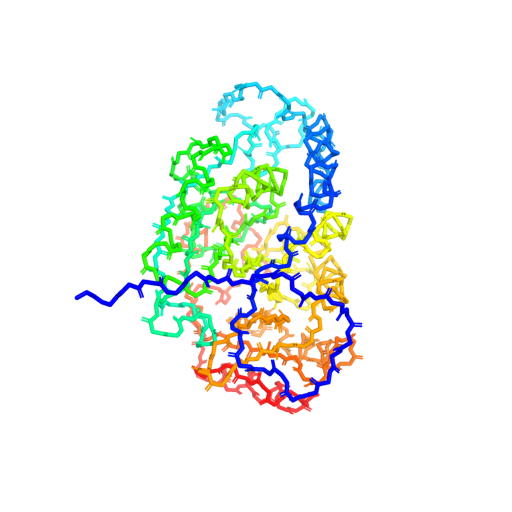-8.723 -0.975 1.00 98.81 237 ASN A N 1
ATOM 1797 C CA . ASN A 1 237 ? 7.167 -8.398 -1.666 1.00 98.81 237 ASN A CA 1
ATOM 1798 C C . ASN A 1 237 ? 6.324 -9.636 -1.934 1.00 98.81 237 ASN A C 1
ATOM 1800 O O . ASN A 1 237 ? 5.146 -9.651 -1.596 1.00 98.81 237 ASN A O 1
ATOM 1804 N N . ARG A 1 238 ? 6.933 -10.711 -2.443 1.00 98.88 238 ARG A N 1
ATOM 1805 C CA . ARG A 1 238 ? 6.230 -11.982 -2.648 1.00 98.88 238 ARG A CA 1
ATOM 1806 C C . ARG A 1 238 ? 5.692 -12.548 -1.336 1.00 98.88 238 ARG A C 1
ATOM 1808 O O . ARG A 1 238 ? 4.531 -12.936 -1.278 1.00 98.88 238 ARG A O 1
ATOM 1815 N N . ALA A 1 239 ? 6.498 -12.537 -0.272 1.00 98.88 239 ALA A N 1
ATOM 1816 C CA . ALA A 1 239 ? 6.053 -12.982 1.049 1.00 98.88 239 ALA A CA 1
ATOM 1817 C C . ALA A 1 239 ? 4.911 -12.114 1.610 1.00 98.88 239 ALA A C 1
ATOM 1819 O O . ALA A 1 239 ? 3.963 -12.644 2.187 1.00 98.88 239 ALA A O 1
ATOM 1820 N N . ALA A 1 240 ? 4.979 -10.794 1.417 1.00 98.88 240 ALA A N 1
ATOM 1821 C CA . ALA A 1 240 ? 3.929 -9.867 1.822 1.00 98.88 240 ALA A CA 1
AT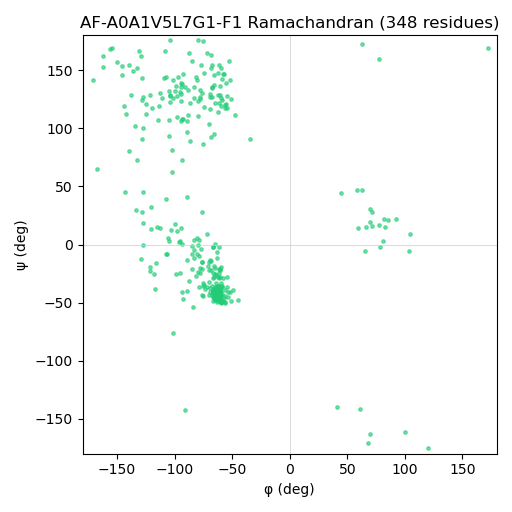OM 1822 C C . ALA A 1 240 ? 2.624 -10.107 1.049 1.00 98.88 240 ALA A C 1
ATOM 1824 O O . ALA A 1 240 ? 1.579 -10.230 1.675 1.00 98.88 240 ALA A O 1
ATOM 1825 N N . ILE A 1 241 ? 2.680 -10.239 -0.281 1.00 98.94 241 ILE A N 1
ATOM 1826 C CA . ILE A 1 241 ? 1.503 -10.496 -1.128 1.00 98.94 241 ILE A CA 1
ATOM 1827 C C . ILE A 1 241 ? 0.824 -11.816 -0.743 1.00 98.94 241 ILE A C 1
ATOM 1829 O O . ILE A 1 241 ? -0.400 -11.857 -0.645 1.00 98.94 241 ILE A O 1
ATOM 1833 N N . LEU A 1 242 ? 1.597 -12.873 -0.478 1.00 98.94 242 LEU A N 1
ATOM 1834 C CA . LEU A 1 242 ? 1.053 -14.156 -0.019 1.00 98.94 242 LEU A CA 1
ATOM 1835 C C . LEU A 1 242 ? 0.328 -14.022 1.326 1.00 98.94 242 LEU A C 1
ATOM 1837 O O . LEU A 1 242 ? -0.769 -14.550 1.484 1.00 98.94 242 LEU A O 1
ATOM 1841 N N . GLU A 1 243 ? 0.908 -13.295 2.284 1.00 98.94 243 GLU A N 1
ATOM 1842 C CA . GLU A 1 243 ? 0.254 -13.053 3.575 1.00 98.94 243 GLU A CA 1
ATOM 1843 C C . GLU A 1 243 ? -0.999 -12.181 3.423 1.00 98.94 243 GLU A C 1
ATOM 1845 O O . GLU A 1 243 ? -2.022 -12.480 4.032 1.00 98.94 243 GLU A O 1
ATOM 1850 N N . MET A 1 244 ? -0.957 -11.145 2.582 1.00 98.88 244 MET A N 1
ATOM 1851 C CA . MET A 1 244 ? -2.126 -10.319 2.273 1.00 98.88 244 MET A CA 1
ATOM 1852 C C . MET A 1 244 ? -3.247 -11.173 1.671 1.00 98.88 244 MET A C 1
ATOM 1854 O O . MET A 1 244 ? -4.368 -11.145 2.173 1.00 98.88 244 MET A O 1
ATOM 1858 N N . HIS A 1 245 ? -2.946 -11.990 0.655 1.00 98.88 245 HIS A N 1
ATOM 1859 C CA . HIS A 1 245 ? -3.920 -12.897 0.039 1.00 98.88 245 HIS A CA 1
ATOM 1860 C C . HIS A 1 245 ? -4.491 -13.898 1.042 1.00 98.88 245 HIS A C 1
ATOM 1862 O O . HIS A 1 245 ? -5.705 -14.055 1.106 1.00 98.88 245 HIS A O 1
ATOM 1868 N N . ARG A 1 246 ? -3.657 -14.499 1.901 1.00 98.81 246 ARG A N 1
ATOM 1869 C CA . ARG A 1 246 ? -4.115 -15.414 2.961 1.00 98.81 246 ARG A CA 1
ATOM 1870 C C . ARG A 1 246 ? -5.176 -14.772 3.862 1.00 98.81 246 ARG A C 1
ATOM 1872 O O . ARG A 1 246 ? -6.085 -15.463 4.317 1.00 98.81 246 ARG A O 1
ATOM 1879 N N . GLN A 1 247 ? -5.054 -13.476 4.144 1.00 98.75 247 GLN A N 1
ATOM 1880 C CA . GLN A 1 247 ? -5.989 -12.763 5.013 1.00 98.75 247 GLN A CA 1
ATOM 1881 C C . GLN A 1 247 ? -7.319 -12.448 4.323 1.00 98.75 247 GLN A C 1
ATOM 1883 O O . GLN A 1 247 ? -8.379 -12.597 4.936 1.00 98.75 247 GLN A O 1
ATOM 1888 N N . VAL A 1 248 ? -7.294 -11.991 3.067 1.00 98.62 248 VAL A N 1
ATOM 1889 C CA . VAL A 1 248 ? -8.487 -11.405 2.419 1.00 98.62 248 VAL A CA 1
ATOM 1890 C C . VAL A 1 248 ? -9.017 -12.172 1.207 1.00 98.62 248 VAL A C 1
ATOM 1892 O O . VAL A 1 248 ? -10.171 -11.960 0.843 1.00 98.62 248 VAL A O 1
ATOM 1895 N N . GLY A 1 249 ? -8.234 -13.086 0.635 1.00 98.62 249 GLY A N 1
ATOM 1896 C CA . GLY A 1 249 ? -8.555 -13.843 -0.574 1.00 98.62 249 GLY A CA 1
ATOM 1897 C C . GLY A 1 249 ? -8.554 -12.995 -1.849 1.00 98.62 249 GLY A C 1
ATOM 1898 O O . GLY A 1 249 ? -8.016 -11.884 -1.891 1.00 98.62 249 GLY A O 1
ATOM 1899 N N . ASP A 1 250 ? -9.175 -13.528 -2.901 1.00 98.69 250 ASP A N 1
ATOM 1900 C CA . ASP A 1 250 ? -9.350 -12.824 -4.173 1.00 98.69 250 ASP A CA 1
ATOM 1901 C C . ASP A 1 250 ? -10.320 -11.645 -4.040 1.00 98.69 250 ASP A C 1
ATOM 1903 O O . ASP A 1 250 ? -11.219 -11.647 -3.198 1.00 98.69 250 ASP A O 1
ATOM 1907 N N . LEU A 1 251 ? -10.142 -10.617 -4.878 1.00 98.44 251 LEU A N 1
ATOM 1908 C CA . LEU A 1 251 ? -10.963 -9.407 -4.820 1.00 98.44 251 LEU A CA 1
ATOM 1909 C C . LEU A 1 251 ? -12.451 -9.731 -5.011 1.00 98.44 251 LEU A C 1
ATOM 1911 O O . LEU A 1 251 ? -12.845 -10.286 -6.039 1.00 98.44 251 LEU A O 1
ATOM 1915 N N . VAL A 1 252 ? -13.278 -9.321 -4.059 1.00 97.56 252 VAL A N 1
ATOM 1916 C CA . VAL A 1 252 ? -14.738 -9.392 -4.090 1.00 97.56 252 VAL A CA 1
ATOM 1917 C C . VAL A 1 252 ? -15.278 -7.999 -4.380 1.00 97.56 252 VAL A C 1
ATOM 1919 O O . VAL A 1 252 ? -15.012 -7.047 -3.644 1.00 97.56 252 VAL A O 1
ATOM 1922 N N . ILE A 1 253 ? -16.049 -7.900 -5.459 1.00 95.56 253 ILE A N 1
ATOM 1923 C CA . ILE A 1 253 ? -16.705 -6.679 -5.924 1.00 95.56 253 ILE A CA 1
ATOM 1924 C C . ILE A 1 253 ? -18.213 -6.883 -5.763 1.00 95.56 253 ILE A C 1
ATOM 1926 O O . ILE A 1 253 ? -18.736 -7.927 -6.154 1.00 95.56 253 ILE A O 1
ATOM 1930 N N . ASP A 1 254 ? -18.898 -5.920 -5.151 1.00 92.25 254 ASP A N 1
ATOM 1931 C CA . ASP A 1 254 ? -20.341 -5.978 -4.933 1.00 92.25 254 ASP A CA 1
ATOM 1932 C C . ASP A 1 254 ? -21.149 -5.695 -6.214 1.00 92.25 254 ASP A C 1
ATOM 1934 O O . ASP A 1 254 ? -20.611 -5.343 -7.267 1.00 92.25 254 ASP A O 1
ATOM 1938 N N . GLY A 1 255 ? -22.477 -5.823 -6.129 1.00 89.62 255 GLY A N 1
ATOM 1939 C CA . GLY A 1 255 ? -23.373 -5.580 -7.266 1.00 89.62 255 GLY A CA 1
ATOM 1940 C C . GLY A 1 255 ? -23.361 -4.141 -7.802 1.00 89.62 255 GLY A C 1
ATOM 1941 O O . GLY A 1 255 ? -23.898 -3.894 -8.879 1.00 89.62 255 GLY A O 1
ATOM 1942 N N . SER A 1 256 ? -22.754 -3.191 -7.082 1.00 88.94 256 SER A N 1
ATOM 1943 C CA . SER A 1 256 ? -22.568 -1.804 -7.523 1.00 88.94 256 SER A CA 1
ATOM 1944 C C . SER A 1 256 ? -21.217 -1.555 -8.200 1.00 88.94 256 SER A C 1
ATOM 1946 O O . SER A 1 256 ? -20.955 -0.434 -8.638 1.00 88.94 256 SER A O 1
ATOM 1948 N N . GLY A 1 257 ? -20.376 -2.587 -8.324 1.00 93.00 257 GLY A N 1
ATOM 1949 C CA . GLY A 1 257 ? -19.048 -2.484 -8.919 1.00 93.00 257 GLY A CA 1
ATOM 1950 C C . GLY A 1 257 ? -17.977 -1.985 -7.948 1.00 93.00 257 GLY A C 1
ATOM 1951 O O . GLY A 1 257 ? -16.904 -1.599 -8.402 1.00 93.00 257 GLY A O 1
ATOM 1952 N N . VAL A 1 258 ? -18.241 -1.989 -6.636 1.00 95.56 258 VAL A N 1
ATOM 1953 C CA . VAL A 1 258 ? -17.303 -1.518 -5.606 1.00 95.56 258 VAL A CA 1
ATOM 1954 C C . VAL A 1 258 ? -16.676 -2.705 -4.874 1.00 95.56 258 VAL A C 1
ATOM 1956 O O . VAL A 1 258 ? -17.371 -3.633 -4.463 1.00 95.56 258 VAL A O 1
ATOM 1959 N N . ALA A 1 259 ? -15.353 -2.699 -4.705 1.00 96.19 259 ALA A N 1
ATOM 1960 C CA . ALA A 1 259 ? -14.649 -3.707 -3.925 1.00 96.19 259 ALA A CA 1
ATOM 1961 C C . ALA A 1 259 ? -14.994 -3.592 -2.440 1.00 96.19 259 ALA A C 1
ATOM 1963 O O . ALA A 1 259 ? -14.984 -2.506 -1.860 1.00 96.19 259 ALA A O 1
ATOM 1964 N N . VAL A 1 260 ? -15.247 -4.744 -1.825 1.00 95.88 260 VAL A N 1
ATOM 1965 C CA . VAL A 1 260 ? -15.623 -4.848 -0.408 1.00 95.88 260 VAL A CA 1
ATOM 1966 C C . VAL A 1 260 ? -14.614 -5.638 0.419 1.00 95.88 260 VAL A C 1
ATOM 1968 O O . VAL A 1 260 ? -14.518 -5.434 1.625 1.00 95.88 260 VAL A O 1
ATOM 1971 N N . ARG A 1 261 ? -13.853 -6.537 -0.216 1.00 98.12 261 ARG A N 1
ATOM 1972 C CA . ARG A 1 261 ? -12.799 -7.340 0.416 1.00 98.12 261 ARG A CA 1
ATOM 1973 C C . ARG A 1 261 ? -11.867 -7.910 -0.649 1.00 98.12 261 ARG A C 1
ATOM 1975 O O . ARG A 1 261 ? -12.322 -8.162 -1.758 1.00 98.12 261 ARG A O 1
ATOM 1982 N N . GLY A 1 262 ? -10.612 -8.179 -0.315 1.00 98.56 262 GLY A N 1
ATOM 1983 C CA . GLY A 1 262 ? -9.729 -9.024 -1.123 1.00 98.56 262 GLY A CA 1
ATOM 1984 C C . GLY A 1 262 ? -8.472 -8.319 -1.623 1.00 98.56 262 GLY A C 1
ATOM 1985 O O . GLY A 1 262 ? -8.174 -7.189 -1.237 1.00 98.56 262 GLY A O 1
ATOM 1986 N N . LEU A 1 263 ? -7.695 -9.023 -2.441 1.00 98.88 263 LEU A N 1
ATOM 1987 C CA . LEU A 1 263 ? -6.408 -8.550 -2.946 1.00 98.88 263 LEU A CA 1
ATOM 1988 C C . LEU A 1 263 ? -6.527 -7.949 -4.356 1.00 98.88 263 LEU A C 1
ATOM 1990 O O . LEU A 1 263 ? -6.987 -8.615 -5.285 1.00 98.88 263 LEU A O 1
ATOM 1994 N N . LEU A 1 264 ? -6.023 -6.724 -4.516 1.00 98.62 264 LEU A N 1
ATOM 1995 C CA . LEU A 1 264 ? -5.805 -6.046 -5.796 1.00 98.62 264 LEU A CA 1
ATOM 1996 C C . LEU A 1 264 ? -4.311 -5.740 -5.941 1.00 98.62 264 LEU A C 1
ATOM 1998 O O . LEU A 1 264 ? -3.771 -4.977 -5.156 1.00 98.62 264 LEU A O 1
ATOM 2002 N N . VAL A 1 265 ? -3.617 -6.291 -6.937 1.00 98.88 265 VAL A N 1
ATOM 2003 C CA . VAL A 1 265 ? -2.176 -6.028 -7.124 1.00 98.88 265 VAL A CA 1
ATOM 2004 C C . VAL A 1 265 ? -1.944 -4.972 -8.199 1.00 98.88 265 VAL A C 1
ATOM 2006 O O . VAL A 1 265 ? -2.467 -5.071 -9.306 1.00 98.88 265 VAL A O 1
ATOM 2009 N N . ARG A 1 266 ? -1.102 -3.981 -7.906 1.00 98.75 266 ARG A N 1
ATOM 2010 C CA . ARG A 1 266 ? -0.637 -2.995 -8.888 1.00 98.75 266 ARG A CA 1
ATOM 2011 C C . ARG A 1 266 ? 0.691 -3.414 -9.496 1.00 98.75 266 ARG A C 1
ATOM 2013 O O . ARG A 1 266 ? 1.607 -3.837 -8.793 1.00 98.75 266 ARG A O 1
ATOM 2020 N N . HIS A 1 267 ? 0.838 -3.230 -10.801 1.00 98.56 267 HIS A N 1
ATOM 2021 C CA . HIS A 1 267 ? 2.091 -3.464 -11.506 1.00 98.56 267 HIS A CA 1
ATOM 2022 C C . HIS A 1 267 ? 2.389 -2.308 -12.462 1.00 98.56 267 HIS A C 1
ATOM 2024 O O . HIS A 1 267 ? 1.812 -2.208 -13.545 1.00 98.56 267 HIS A O 1
ATOM 2030 N N . LEU A 1 268 ? 3.297 -1.419 -12.051 1.00 97.44 268 LEU A N 1
ATOM 2031 C CA . LEU A 1 268 ? 3.766 -0.317 -12.887 1.00 97.44 268 LEU A CA 1
ATOM 2032 C C . LEU A 1 268 ? 4.711 -0.845 -13.966 1.00 97.44 268 LEU A C 1
ATOM 2034 O O . LEU A 1 268 ? 5.784 -1.360 -13.651 1.00 97.44 268 LEU A O 1
ATOM 2038 N N . VAL A 1 269 ? 4.340 -0.675 -15.235 1.00 97.69 269 VAL A N 1
ATOM 2039 C CA . VAL A 1 269 ? 5.223 -1.022 -16.351 1.00 97.69 269 VAL A CA 1
ATOM 2040 C C . VAL A 1 269 ? 6.385 -0.035 -16.382 1.00 97.69 269 VAL A C 1
ATOM 2042 O O . VAL A 1 269 ? 6.179 1.179 -16.396 1.00 97.69 269 VAL A O 1
ATOM 2045 N N . LEU A 1 270 ? 7.612 -0.557 -16.395 1.00 95.50 270 LEU A N 1
ATOM 2046 C CA . LEU A 1 270 ? 8.829 0.250 -16.441 1.00 95.50 270 LEU A CA 1
ATOM 2047 C C . LEU A 1 270 ? 9.527 0.137 -17.806 1.00 95.50 270 LEU A C 1
ATOM 2049 O O . LEU A 1 270 ? 9.572 -0.960 -18.374 1.00 95.50 270 LEU A O 1
ATOM 2053 N N . PRO A 1 271 ? 10.126 1.234 -18.309 1.00 94.06 271 PRO A N 1
ATOM 2054 C CA . PRO A 1 271 ? 10.885 1.252 -19.556 1.00 94.06 271 PRO A CA 1
ATOM 2055 C C . PRO A 1 271 ? 11.960 0.167 -19.628 1.00 94.06 271 PRO A C 1
ATOM 2057 O O . PRO A 1 271 ? 12.657 -0.096 -18.651 1.00 94.06 271 PRO A O 1
ATOM 2060 N N . GLY A 1 272 ? 12.147 -0.428 -20.801 1.00 92.38 272 GLY A N 1
ATOM 2061 C CA . GLY A 1 272 ? 13.151 -1.459 -21.056 1.00 92.38 272 GLY A CA 1
ATOM 2062 C C . GLY A 1 272 ? 12.856 -2.791 -20.368 1.00 92.38 272 GLY A C 1
ATOM 2063 O O . GLY A 1 272 ? 13.781 -3.566 -20.150 1.00 92.38 272 GLY A O 1
ATOM 2064 N N . GLY A 1 273 ? 11.602 -3.039 -19.970 1.00 93.12 273 GLY A N 1
ATOM 2065 C CA . GLY A 1 273 ? 11.198 -4.281 -19.307 1.00 93.12 273 GLY A CA 1
ATOM 2066 C C . GLY A 1 273 ? 11.717 -4.427 -17.874 1.00 93.12 273 GLY A C 1
ATOM 2067 O O . GLY A 1 273 ? 11.675 -5.525 -17.323 1.00 93.12 273 GLY A O 1
ATOM 2068 N N . LEU A 1 274 ? 12.180 -3.337 -17.249 1.00 92.81 274 LEU A N 1
ATOM 2069 C CA . LEU A 1 274 ? 12.820 -3.356 -15.925 1.00 92.81 274 LEU A CA 1
ATOM 2070 C C . LEU A 1 274 ? 11.936 -3.951 -14.818 1.00 92.81 274 LEU A C 1
ATOM 2072 O O . LEU A 1 274 ? 12.448 -4.528 -13.862 1.00 92.81 274 LEU A O 1
ATOM 2076 N N . ALA A 1 275 ? 10.613 -3.839 -14.943 1.00 95.19 275 ALA A N 1
ATOM 2077 C CA . ALA A 1 275 ? 9.680 -4.400 -13.969 1.00 95.19 275 ALA A CA 1
ATOM 2078 C C . ALA A 1 275 ? 9.669 -5.944 -13.972 1.00 95.19 275 ALA A C 1
ATOM 2080 O O . ALA A 1 275 ? 9.284 -6.555 -12.976 1.00 95.19 275 ALA A O 1
ATOM 2081 N N . GLY A 1 276 ? 10.099 -6.589 -15.066 1.00 96.88 276 GLY A N 1
ATOM 2082 C CA . GLY A 1 276 ? 10.051 -8.046 -15.211 1.00 96.88 276 GLY A CA 1
ATOM 2083 C C . GLY A 1 276 ? 8.622 -8.592 -15.193 1.00 96.88 276 GLY A C 1
ATOM 2084 O O . GLY A 1 276 ? 8.329 -9.541 -14.469 1.00 96.88 276 GLY A O 1
ATOM 2085 N N . THR A 1 277 ? 7.717 -7.973 -15.961 1.00 98.31 277 THR A N 1
ATOM 2086 C CA . THR A 1 277 ? 6.268 -8.233 -15.909 1.00 98.31 277 THR A CA 1
ATOM 2087 C C . THR A 1 277 ? 5.923 -9.715 -16.004 1.00 98.31 277 THR A C 1
ATOM 2089 O O . THR A 1 277 ? 5.184 -10.203 -15.158 1.00 98.31 277 THR A O 1
ATOM 2092 N N . ALA A 1 278 ? 6.477 -10.455 -16.967 1.00 98.44 278 ALA A N 1
ATOM 2093 C CA . ALA A 1 278 ? 6.149 -11.871 -17.146 1.00 98.44 278 ALA A CA 1
ATOM 2094 C C . ALA A 1 278 ? 6.402 -12.711 -15.879 1.00 98.44 278 ALA A C 1
ATOM 2096 O O . ALA A 1 278 ? 5.590 -13.568 -15.531 1.00 98.44 278 ALA A O 1
ATOM 2097 N N . ASP A 1 279 ? 7.482 -12.437 -15.148 1.00 98.69 279 ASP A N 1
ATOM 2098 C CA . ASP A 1 279 ? 7.813 -13.149 -13.912 1.00 98.69 279 ASP A CA 1
ATOM 2099 C C . ASP A 1 279 ? 6.913 -12.737 -12.743 1.00 98.69 279 ASP A C 1
ATOM 2101 O O . ASP A 1 279 ? 6.564 -13.574 -11.905 1.00 98.69 279 ASP A O 1
ATOM 2105 N N . VAL A 1 280 ? 6.513 -11.461 -12.680 1.00 98.69 280 VAL A N 1
ATOM 2106 C CA . VAL A 1 280 ? 5.516 -10.991 -11.706 1.00 98.69 280 VAL A CA 1
ATOM 2107 C C . VAL A 1 280 ? 4.175 -11.683 -11.955 1.00 98.69 280 VAL A C 1
ATOM 2109 O O . VAL A 1 280 ? 3.615 -12.259 -11.026 1.00 98.69 280 VAL A O 1
ATOM 2112 N N . MET A 1 281 ? 3.693 -11.707 -13.200 1.00 98.69 281 MET A N 1
ATOM 2113 C CA . MET A 1 281 ? 2.404 -12.321 -13.542 1.00 98.69 281 MET A CA 1
ATOM 2114 C C . MET A 1 281 ? 2.410 -13.834 -13.296 1.00 98.69 281 MET A C 1
ATOM 2116 O O . MET A 1 281 ? 1.475 -14.361 -12.697 1.00 98.69 281 MET A O 1
ATOM 2120 N N . ASN A 1 282 ? 3.496 -14.529 -13.655 1.00 98.69 282 ASN A N 1
ATOM 2121 C CA . ASN A 1 282 ? 3.662 -15.950 -13.338 1.00 98.69 282 ASN A CA 1
ATOM 2122 C C . ASN A 1 282 ? 3.656 -16.220 -11.828 1.00 98.69 282 ASN A C 1
ATOM 2124 O O . ASN A 1 282 ? 3.091 -17.222 -11.395 1.00 98.69 282 ASN A O 1
ATOM 2128 N N . PHE A 1 283 ? 4.278 -15.355 -11.021 1.00 98.81 283 PHE A N 1
ATOM 2129 C CA . PHE A 1 283 ? 4.221 -15.473 -9.564 1.00 98.81 283 PHE A CA 1
ATOM 2130 C C . PHE A 1 283 ? 2.781 -15.347 -9.049 1.00 98.81 283 PHE A C 1
ATOM 2132 O O . PHE A 1 283 ? 2.349 -16.210 -8.284 1.00 98.81 283 PHE A O 1
ATOM 2139 N N . LEU A 1 284 ? 2.039 -14.329 -9.498 1.00 98.81 284 LEU A N 1
ATOM 2140 C CA . LEU A 1 284 ? 0.655 -14.110 -9.070 1.00 98.81 284 LEU A CA 1
ATOM 2141 C C . LEU A 1 284 ? -0.227 -15.318 -9.401 1.00 98.81 284 LEU A C 1
ATOM 2143 O O . LEU A 1 284 ? -0.879 -15.855 -8.513 1.00 98.81 284 LEU A O 1
ATOM 2147 N N . VAL A 1 285 ? -0.178 -15.823 -10.633 1.00 98.38 285 VAL A N 1
ATOM 2148 C CA . VAL A 1 285 ? -1.018 -16.964 -11.034 1.00 98.38 285 VAL A CA 1
ATOM 2149 C C . VAL A 1 285 ? -0.639 -18.248 -10.300 1.00 98.38 285 VAL A C 1
ATOM 2151 O O . VAL A 1 285 ? -1.512 -18.982 -9.845 1.00 98.38 285 VAL A O 1
ATOM 2154 N N . ARG A 1 286 ? 0.661 -18.550 -10.195 1.00 98.38 286 ARG A N 1
ATOM 2155 C CA . ARG A 1 286 ? 1.120 -19.859 -9.702 1.00 98.38 286 ARG A CA 1
ATOM 2156 C C . ARG A 1 286 ? 1.135 -19.977 -8.185 1.00 98.38 286 ARG A C 1
ATOM 2158 O O . ARG A 1 286 ? 1.105 -21.098 -7.687 1.00 98.38 286 ARG A O 1
ATOM 2165 N N . GLN A 1 287 ? 1.285 -18.865 -7.468 1.00 98.62 287 GLN A N 1
ATOM 2166 C CA . GLN A 1 287 ? 1.486 -18.885 -6.016 1.00 98.62 287 GLN A CA 1
ATOM 2167 C C . GLN A 1 287 ? 0.428 -18.106 -5.239 1.00 98.62 287 GLN A C 1
ATOM 2169 O O . GLN A 1 287 ? 0.254 -18.392 -4.060 1.00 98.62 287 GLN A O 1
ATOM 2174 N N . VAL A 1 288 ? -0.258 -17.145 -5.866 1.00 98.69 288 VAL A N 1
ATOM 2175 C CA . VAL A 1 288 ? -1.296 -16.341 -5.208 1.00 98.69 288 VAL A CA 1
ATOM 2176 C C . VAL A 1 288 ? -2.673 -16.865 -5.606 1.00 98.69 288 VAL A C 1
ATOM 2178 O O . VAL A 1 288 ? -3.310 -17.571 -4.832 1.00 98.69 288 VAL A O 1
ATOM 2181 N N . SER A 1 289 ? -3.114 -16.565 -6.827 1.00 98.50 289 SER A N 1
ATOM 2182 C CA . SER A 1 289 ? -4.365 -17.062 -7.401 1.00 98.50 289 SER A CA 1
ATOM 2183 C C . SER A 1 289 ? -4.447 -16.698 -8.890 1.00 98.50 289 SER A C 1
ATOM 2185 O O . SER A 1 289 ? -4.093 -15.566 -9.249 1.00 98.50 289 SER A O 1
ATOM 2187 N N . PRO A 1 290 ? -4.965 -17.579 -9.769 1.00 96.81 290 PRO A N 1
ATOM 2188 C CA . PRO A 1 290 ? -5.318 -17.208 -11.144 1.00 96.81 290 PRO A CA 1
ATOM 2189 C C . PRO A 1 290 ? -6.409 -16.120 -11.211 1.00 96.81 290 PRO A C 1
ATOM 2191 O O . PRO A 1 290 ? -6.502 -15.412 -12.213 1.00 96.81 290 PRO A O 1
ATOM 2194 N N . ASP A 1 291 ? -7.190 -15.945 -10.139 1.00 98.06 291 ASP A N 1
ATOM 2195 C CA . ASP A 1 291 ? -8.256 -14.943 -10.011 1.00 98.06 291 ASP A CA 1
ATOM 2196 C C . ASP A 1 291 ? -7.791 -13.644 -9.325 1.00 98.06 291 ASP A C 1
ATOM 2198 O O . ASP A 1 291 ? -8.616 -12.804 -8.940 1.00 98.06 291 ASP A O 1
ATOM 2202 N N . THR A 1 292 ? -6.474 -13.448 -9.188 1.00 98.50 292 THR A N 1
ATOM 2203 C CA . THR A 1 292 ? -5.905 -12.194 -8.676 1.00 98.50 292 THR A CA 1
ATOM 2204 C C . THR A 1 292 ? -6.317 -11.036 -9.587 1.00 98.50 292 THR A C 1
ATOM 2206 O O . THR A 1 292 ? -6.073 -11.066 -10.794 1.00 98.50 292 THR A O 1
ATOM 2209 N N . TYR A 1 293 ? -6.916 -9.989 -9.012 1.00 98.62 293 TYR A N 1
ATOM 2210 C CA . TYR A 1 293 ? -7.215 -8.761 -9.746 1.00 98.62 293 TYR A CA 1
ATOM 2211 C C . TYR A 1 293 ? -5.940 -7.927 -9.882 1.00 98.62 293 TYR A C 1
ATOM 2213 O O . TYR A 1 293 ? -5.285 -7.638 -8.877 1.00 98.62 293 TYR A O 1
ATOM 2221 N N . VAL A 1 294 ? -5.583 -7.534 -11.106 1.00 98.62 294 VAL A N 1
ATOM 2222 C CA . VAL A 1 294 ? -4.321 -6.834 -11.381 1.00 98.62 294 VAL A CA 1
ATOM 2223 C C . VAL A 1 294 ? -4.556 -5.541 -12.151 1.00 98.62 294 VAL A C 1
ATOM 2225 O O . VAL A 1 294 ? -5.142 -5.548 -13.230 1.00 98.62 294 VAL A O 1
ATOM 2228 N N . ASN A 1 295 ? -4.026 -4.434 -11.637 1.00 98.38 295 ASN A N 1
ATOM 2229 C CA . ASN A 1 295 ? -3.909 -3.185 -12.381 1.00 98.38 295 ASN A CA 1
ATOM 2230 C C . ASN A 1 295 ? -2.520 -3.097 -13.036 1.00 98.38 295 ASN A C 1
ATOM 2232 O O . ASN A 1 295 ? -1.512 -2.882 -12.355 1.00 98.38 295 ASN A O 1
ATOM 2236 N N . ILE A 1 296 ? -2.458 -3.276 -14.359 1.00 98.25 296 ILE A N 1
ATOM 2237 C CA . ILE A 1 296 ? -1.234 -3.084 -15.149 1.00 98.25 296 ILE A CA 1
ATOM 2238 C C . ILE A 1 296 ? -1.188 -1.625 -15.590 1.00 98.25 296 ILE A C 1
ATOM 2240 O O . ILE A 1 296 ? -1.915 -1.206 -16.490 1.00 98.25 296 ILE A O 1
ATOM 2244 N N . MET A 1 297 ? -0.309 -0.846 -14.968 1.00 96.94 297 MET A N 1
ATOM 2245 C CA . MET A 1 297 ? -0.329 0.607 -15.097 1.00 96.94 297 MET A CA 1
ATOM 2246 C C . MET A 1 297 ? 0.627 1.088 -16.191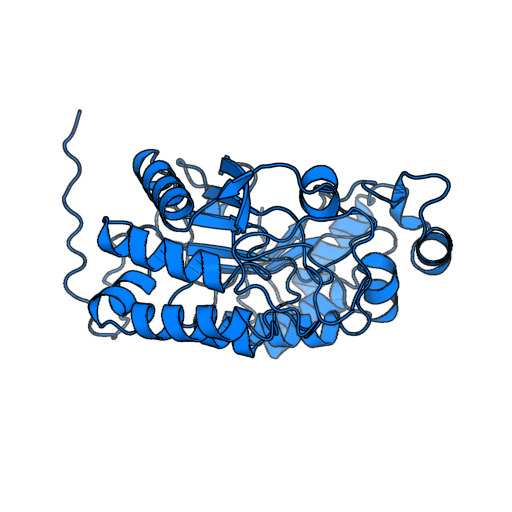 1.00 96.94 297 MET A C 1
ATOM 2248 O O . MET A 1 297 ? 1.838 0.872 -16.119 1.00 96.94 297 MET A O 1
ATOM 2252 N N . ALA A 1 298 ? 0.089 1.836 -17.158 1.00 95.62 298 ALA A N 1
ATOM 2253 C CA . ALA A 1 298 ? 0.854 2.535 -18.197 1.00 95.62 298 ALA A CA 1
ATOM 2254 C C . ALA A 1 298 ? 1.404 3.908 -17.746 1.00 95.62 298 ALA A C 1
ATOM 2256 O O . ALA A 1 298 ? 1.963 4.666 -18.535 1.00 95.62 298 ALA A O 1
ATOM 2257 N N . GLN A 1 299 ? 1.199 4.265 -16.478 1.00 93.50 299 GLN A N 1
ATOM 2258 C CA . GLN A 1 299 ? 1.302 5.635 -15.964 1.00 93.50 299 GLN A CA 1
ATOM 2259 C C . GLN A 1 299 ? 2.741 6.094 -15.681 1.00 93.50 299 GLN A C 1
ATOM 2261 O O . GLN A 1 299 ? 2.955 7.190 -15.155 1.00 93.50 299 GLN A O 1
ATOM 2266 N N . TYR A 1 300 ? 3.742 5.282 -16.025 1.00 95.38 300 TYR A N 1
ATOM 2267 C CA . TYR A 1 300 ? 5.130 5.637 -15.782 1.00 95.38 300 TYR A CA 1
ATOM 2268 C C . TYR A 1 300 ? 5.524 6.903 -16.550 1.00 95.38 300 TYR A C 1
ATOM 2270 O O . TYR A 1 300 ? 5.391 7.001 -17.775 1.00 95.38 300 TYR A O 1
ATOM 2278 N N . HIS A 1 301 ? 6.099 7.855 -15.824 1.00 93.62 301 HIS A N 1
ATOM 2279 C CA . HIS A 1 301 ? 6.871 8.940 -16.404 1.00 93.62 301 HIS A CA 1
ATOM 2280 C C . HIS A 1 301 ? 8.109 9.225 -15.551 1.00 93.62 301 HIS A C 1
ATOM 2282 O O . HIS A 1 301 ? 8.085 8.976 -14.343 1.00 93.62 301 HIS A O 1
ATOM 2288 N N . PRO A 1 302 ? 9.175 9.786 -16.148 1.00 91.62 302 PRO A N 1
ATOM 2289 C CA . PRO A 1 302 ? 10.334 10.237 -15.388 1.00 91.62 302 PRO A CA 1
ATOM 2290 C C . PRO A 1 302 ? 9.910 11.218 -14.284 1.00 91.62 302 PRO A C 1
ATOM 2292 O O . PRO A 1 302 ? 9.180 12.176 -14.550 1.00 91.62 302 PRO A O 1
ATOM 2295 N N . ALA A 1 303 ? 10.333 10.952 -13.049 1.00 91.44 303 ALA A N 1
ATOM 2296 C CA . ALA A 1 303 ? 10.008 11.730 -11.854 1.00 91.44 303 ALA A CA 1
ATOM 2297 C C . ALA A 1 303 ? 11.081 11.531 -10.771 1.00 91.44 303 ALA A C 1
ATOM 2299 O O . ALA A 1 303 ? 11.923 10.636 -10.882 1.00 91.44 303 ALA A O 1
ATOM 2300 N N . GLY A 1 304 ? 11.047 12.352 -9.720 1.00 88.56 304 GLY A N 1
ATOM 2301 C CA . GLY A 1 304 ? 11.945 12.229 -8.571 1.00 88.56 304 GLY A CA 1
ATOM 2302 C C . GLY A 1 304 ? 13.428 12.371 -8.931 1.00 88.56 304 GLY A C 1
ATOM 2303 O O . GLY A 1 304 ? 13.814 13.171 -9.786 1.00 88.56 304 GLY A O 1
ATOM 2304 N N . ALA A 1 305 ? 14.277 11.569 -8.286 1.00 86.31 305 ALA A N 1
ATOM 2305 C CA . ALA A 1 305 ? 15.729 11.603 -8.466 1.00 86.31 305 ALA A CA 1
ATOM 2306 C C . ALA A 1 305 ? 16.200 11.306 -9.901 1.00 86.31 305 ALA A C 1
ATOM 2308 O O . ALA A 1 305 ? 17.306 11.708 -10.257 1.00 86.31 305 ALA A O 1
ATOM 2309 N N . VAL A 1 306 ? 15.385 10.650 -10.736 1.00 85.44 306 VAL A N 1
ATOM 2310 C CA . VAL A 1 306 ? 15.705 10.406 -12.158 1.00 85.44 306 VAL A CA 1
ATOM 2311 C C . VAL A 1 306 ? 15.892 11.710 -12.945 1.00 85.44 306 VAL A C 1
ATOM 2313 O O . VAL A 1 306 ? 16.661 11.733 -13.909 1.00 85.44 306 VAL A O 1
ATOM 2316 N N . LEU A 1 307 ? 15.230 12.795 -12.527 1.00 84.56 307 LEU A N 1
ATOM 2317 C CA . LEU A 1 307 ? 15.308 14.111 -13.167 1.00 84.56 307 LEU A CA 1
ATOM 2318 C C . LEU A 1 307 ? 16.498 14.960 -12.684 1.00 84.56 307 LEU A C 1
ATOM 2320 O O . LEU A 1 307 ? 16.757 16.021 -13.249 1.00 84.56 307 LEU A O 1
ATOM 2324 N N . LEU A 1 308 ? 17.224 14.527 -11.647 1.00 75.44 308 LEU A N 1
ATOM 2325 C CA . LEU A 1 308 ? 18.300 15.317 -11.050 1.00 75.44 308 LEU A CA 1
ATOM 2326 C C . LEU A 1 308 ? 19.652 15.050 -11.752 1.00 75.44 308 LEU A C 1
ATOM 2328 O O . LEU A 1 308 ? 20.033 13.886 -11.903 1.00 75.44 308 LEU A O 1
ATOM 2332 N N . PRO A 1 309 ? 20.433 16.091 -12.119 1.00 56.97 309 PRO A N 1
ATOM 2333 C CA . PRO A 1 309 ? 21.711 15.932 -12.830 1.00 56.97 309 PRO A CA 1
ATOM 2334 C C . PRO A 1 309 ? 22.807 15.214 -12.023 1.00 56.97 309 PRO A C 1
ATOM 2336 O O . PRO A 1 309 ? 23.715 14.632 -12.605 1.00 56.97 309 PRO A O 1
ATOM 2339 N N . ALA A 1 310 ? 22.731 15.272 -10.689 1.00 54.56 310 ALA A N 1
ATOM 2340 C CA . ALA A 1 310 ? 23.746 14.775 -9.756 1.00 54.56 310 ALA A CA 1
ATOM 2341 C C . ALA A 1 310 ? 23.107 14.160 -8.495 1.00 54.56 310 ALA A C 1
ATOM 2343 O O . ALA A 1 310 ? 23.496 14.465 -7.367 1.00 54.56 310 ALA A O 1
ATOM 2344 N N . ALA A 1 311 ? 22.073 13.328 -8.661 1.00 47.34 311 ALA A N 1
ATOM 2345 C CA . ALA A 1 311 ? 21.512 12.603 -7.524 1.00 47.34 311 ALA A CA 1
ATOM 2346 C C . ALA A 1 311 ? 22.606 11.746 -6.845 1.00 47.34 311 ALA A C 1
ATOM 2348 O O . ALA A 1 311 ? 23.442 11.173 -7.542 1.00 47.34 311 ALA A O 1
ATOM 2349 N N . PRO A 1 312 ? 22.575 11.547 -5.513 1.00 46.06 312 PRO A N 1
ATOM 2350 C CA . PRO A 1 312 ? 23.479 10.624 -4.808 1.00 46.06 312 PRO A CA 1
ATOM 2351 C C . PRO A 1 312 ? 23.333 9.154 -5.257 1.00 46.06 312 PRO A C 1
ATOM 2353 O O . PRO A 1 312 ? 24.044 8.279 -4.774 1.00 46.06 312 PRO A O 1
ATOM 2356 N N . SER A 1 313 ? 22.405 8.886 -6.178 1.00 49.94 313 SER A N 1
ATOM 2357 C CA . SER A 1 313 ? 22.173 7.631 -6.882 1.00 49.94 313 SER A CA 1
ATOM 2358 C C . SER A 1 313 ? 22.488 7.715 -8.382 1.00 49.94 313 SER A C 1
ATOM 2360 O O . SER A 1 313 ? 22.064 6.824 -9.103 1.00 49.94 313 SER A O 1
ATOM 2362 N N . ALA A 1 314 ? 23.186 8.743 -8.882 1.00 49.38 314 ALA A N 1
ATOM 2363 C CA . ALA A 1 314 ? 23.546 8.867 -10.300 1.00 49.38 314 ALA A CA 1
ATOM 2364 C C . ALA A 1 314 ? 24.272 7.608 -10.798 1.00 49.38 314 ALA A C 1
ATOM 2366 O O . ALA A 1 314 ? 23.898 7.060 -11.826 1.00 49.38 314 ALA A O 1
ATOM 2367 N N . GLU A 1 315 ? 25.173 7.050 -9.984 1.00 50.44 315 GLU A N 1
ATOM 2368 C CA . GLU A 1 315 ? 25.838 5.776 -10.273 1.00 50.44 315 GLU A CA 1
ATOM 2369 C C . GLU A 1 315 ? 24.863 4.582 -10.311 1.00 50.44 315 GLU A C 1
ATOM 2371 O O . GLU A 1 315 ? 25.004 3.701 -11.153 1.00 50.44 315 GLU A O 1
ATOM 2376 N N . ASN A 1 316 ? 23.833 4.561 -9.454 1.00 50.66 316 ASN A N 1
ATOM 2377 C CA . ASN A 1 316 ? 22.800 3.516 -9.453 1.00 50.66 316 ASN A CA 1
ATOM 2378 C C . ASN A 1 316 ? 21.805 3.678 -10.611 1.00 50.66 316 ASN A C 1
ATOM 2380 O O . ASN A 1 316 ? 21.363 2.680 -11.161 1.00 50.66 316 ASN A O 1
ATOM 2384 N N . ILE A 1 317 ? 21.457 4.905 -11.001 1.00 56.00 317 ILE A N 1
ATOM 2385 C CA . ILE A 1 317 ? 20.555 5.195 -12.126 1.00 56.00 317 ILE A CA 1
ATOM 2386 C C . ILE A 1 317 ? 21.247 4.844 -13.448 1.00 56.00 317 ILE A C 1
ATOM 2388 O O . ILE A 1 317 ? 20.640 4.208 -14.306 1.00 56.00 317 ILE A O 1
ATOM 2392 N N . GLU A 1 318 ? 22.523 5.204 -13.591 1.00 58.84 318 GLU A N 1
ATOM 2393 C CA . GLU A 1 318 ? 23.314 4.948 -14.797 1.00 58.84 318 GLU A CA 1
ATOM 2394 C C . GLU A 1 318 ? 23.664 3.458 -14.943 1.00 58.84 318 GLU A C 1
ATOM 2396 O O . GLU A 1 318 ? 23.595 2.922 -16.048 1.00 58.84 318 GLU A O 1
ATOM 2401 N N . LYS A 1 319 ? 23.932 2.754 -13.829 1.00 54.34 319 LYS A N 1
ATOM 2402 C CA . LYS A 1 319 ? 24.174 1.298 -13.824 1.00 54.34 319 LYS A CA 1
ATOM 2403 C C . LYS A 1 319 ? 22.901 0.456 -13.913 1.00 54.34 319 LYS A C 1
ATOM 2405 O O . LYS A 1 319 ? 22.936 -0.599 -14.537 1.00 54.34 319 LYS A O 1
ATOM 2410 N N . CYS A 1 320 ? 21.799 0.868 -13.282 1.00 54.94 320 CYS A N 1
ATOM 2411 C CA . CYS A 1 320 ? 20.611 0.014 -13.179 1.00 54.94 320 CYS A CA 1
ATOM 2412 C C . CYS A 1 320 ? 19.540 0.335 -14.216 1.00 54.94 320 CYS A C 1
ATOM 2414 O O . CYS A 1 320 ? 18.735 -0.549 -14.508 1.00 54.94 320 CYS A O 1
ATOM 2416 N N . ALA A 1 321 ? 19.464 1.566 -14.744 1.00 60.81 321 ALA A N 1
ATOM 2417 C CA . ALA A 1 321 ? 18.282 1.942 -15.509 1.00 60.81 321 ALA A CA 1
ATOM 2418 C C . ALA A 1 321 ? 18.388 3.246 -16.343 1.00 60.81 321 ALA A C 1
ATOM 2420 O O . ALA A 1 321 ? 17.601 4.176 -16.122 1.00 60.81 321 ALA A O 1
ATOM 2421 N N . PRO A 1 322 ? 19.254 3.319 -17.377 1.00 65.62 322 PRO A N 1
ATOM 2422 C CA . PRO A 1 322 ? 19.281 4.460 -18.307 1.00 65.62 322 PRO A CA 1
ATOM 2423 C C . PRO A 1 322 ? 17.905 4.736 -18.944 1.00 65.62 322 PRO A C 1
ATOM 2425 O O . PRO A 1 322 ? 17.557 5.880 -19.240 1.00 65.62 322 PRO A O 1
ATOM 2428 N N . ASN A 1 323 ? 17.079 3.694 -19.077 1.00 77.44 323 ASN A N 1
ATOM 2429 C CA . ASN A 1 323 ? 15.741 3.768 -19.655 1.00 77.44 323 ASN A CA 1
ATOM 2430 C C . ASN A 1 323 ? 14.710 4.513 -18.785 1.00 77.44 323 ASN A C 1
ATOM 2432 O O . ASN A 1 323 ? 13.680 4.916 -19.316 1.00 77.44 323 ASN A O 1
ATOM 2436 N N . LEU A 1 324 ? 14.961 4.766 -17.492 1.00 87.44 324 LEU A N 1
ATOM 2437 C CA . LEU A 1 324 ? 14.008 5.499 -16.636 1.00 87.44 324 LEU A CA 1
ATOM 2438 C C . LEU A 1 324 ? 13.877 6.984 -17.012 1.00 87.44 324 LEU A C 1
ATOM 2440 O O . LEU A 1 324 ? 12.939 7.653 -16.595 1.00 87.44 324 LEU A O 1
ATOM 2444 N N . ARG A 1 325 ? 14.780 7.529 -17.834 1.00 87.00 325 ARG A N 1
ATOM 2445 C CA . ARG A 1 325 ? 14.694 8.925 -18.298 1.00 87.00 325 ARG A CA 1
ATOM 2446 C C . ARG A 1 325 ? 13.686 9.151 -19.430 1.00 87.00 325 ARG A C 1
ATOM 2448 O O . ARG A 1 325 ? 13.565 10.273 -19.914 1.00 87.00 325 ARG A O 1
ATOM 2455 N N . ARG A 1 326 ? 12.939 8.126 -19.845 1.00 91.25 326 ARG A N 1
ATOM 2456 C CA . ARG A 1 326 ? 11.866 8.232 -20.846 1.00 91.25 326 ARG A CA 1
ATOM 2457 C C . ARG A 1 326 ? 10.571 7.605 -20.346 1.00 91.25 326 ARG A C 1
ATOM 2459 O O . ARG A 1 326 ? 10.586 6.788 -19.438 1.00 91.25 326 ARG A O 1
ATOM 2466 N N . ARG A 1 327 ? 9.448 7.949 -20.974 1.00 94.94 327 ARG A N 1
ATOM 2467 C CA . ARG A 1 327 ? 8.185 7.214 -20.792 1.00 94.94 327 ARG A CA 1
ATOM 2468 C C . ARG A 1 327 ? 8.281 5.814 -21.411 1.00 94.94 327 ARG A C 1
ATOM 2470 O O . ARG A 1 327 ? 9.170 5.551 -22.230 1.00 94.94 327 ARG A O 1
ATOM 2477 N N . ILE A 1 328 ? 7.360 4.937 -21.020 1.00 95.94 328 ILE A N 1
ATOM 2478 C CA . ILE A 1 328 ? 7.179 3.652 -21.699 1.00 95.94 328 ILE A CA 1
ATOM 2479 C C . ILE A 1 328 ? 6.645 3.859 -23.120 1.00 95.94 328 ILE A C 1
ATOM 2481 O O . ILE A 1 328 ? 5.989 4.867 -23.396 1.00 95.94 328 ILE A O 1
ATOM 2485 N N . THR A 1 329 ? 6.920 2.912 -24.011 1.00 96.94 329 THR A N 1
ATOM 2486 C CA . THR A 1 329 ? 6.298 2.867 -25.340 1.00 96.94 329 THR A CA 1
ATOM 2487 C C . THR A 1 329 ? 4.971 2.104 -25.300 1.00 96.94 329 THR A C 1
ATOM 2489 O O . THR A 1 329 ? 4.672 1.385 -24.340 1.00 96.94 329 THR A O 1
ATOM 2492 N N . SER A 1 330 ? 4.160 2.246 -26.350 1.00 97.19 330 SER A N 1
ATOM 2493 C CA . SER A 1 330 ? 2.917 1.481 -26.489 1.00 97.19 330 SER A CA 1
ATOM 2494 C C . SER A 1 330 ? 3.182 -0.025 -26.567 1.00 97.19 330 SER A C 1
ATOM 2496 O O . SER A 1 330 ? 2.419 -0.798 -25.997 1.00 97.19 330 SER A O 1
ATOM 2498 N N . GLU A 1 331 ? 4.280 -0.439 -27.200 1.00 97.88 331 GLU A N 1
ATOM 2499 C CA . GLU A 1 331 ? 4.695 -1.840 -27.310 1.00 97.88 331 GLU A CA 1
ATOM 2500 C C . GLU A 1 331 ? 5.088 -2.424 -25.950 1.00 97.88 331 GLU A C 1
ATOM 2502 O O . GLU A 1 331 ? 4.733 -3.560 -25.649 1.00 97.88 331 GLU A O 1
ATOM 2507 N N . GLU A 1 332 ? 5.773 -1.655 -25.098 1.00 97.50 332 GLU A N 1
ATOM 2508 C CA . GLU A 1 332 ? 6.121 -2.094 -23.740 1.00 97.50 332 GLU A CA 1
ATOM 2509 C C . GLU A 1 332 ? 4.867 -2.334 -22.895 1.00 97.50 332 GLU A C 1
ATOM 2511 O O . GLU A 1 332 ? 4.771 -3.341 -22.191 1.00 97.50 332 GLU A O 1
ATOM 2516 N N . TYR A 1 333 ? 3.877 -1.445 -23.002 1.00 98.00 333 TYR A N 1
ATOM 2517 C CA . TYR A 1 333 ? 2.599 -1.623 -22.320 1.00 98.00 333 TYR A CA 1
ATOM 2518 C C . TYR A 1 333 ? 1.806 -2.815 -22.873 1.00 98.00 333 TYR A C 1
ATOM 2520 O O . TYR A 1 333 ? 1.357 -3.670 -22.109 1.00 98.00 333 TYR A O 1
ATOM 2528 N N . GLN A 1 334 ? 1.665 -2.915 -24.198 1.00 97.94 334 GLN A N 1
ATOM 2529 C CA . GLN A 1 334 ? 0.965 -4.030 -24.842 1.00 97.94 334 GLN A CA 1
ATOM 2530 C C . GLN A 1 334 ? 1.630 -5.374 -24.527 1.00 97.94 334 GLN A C 1
ATOM 2532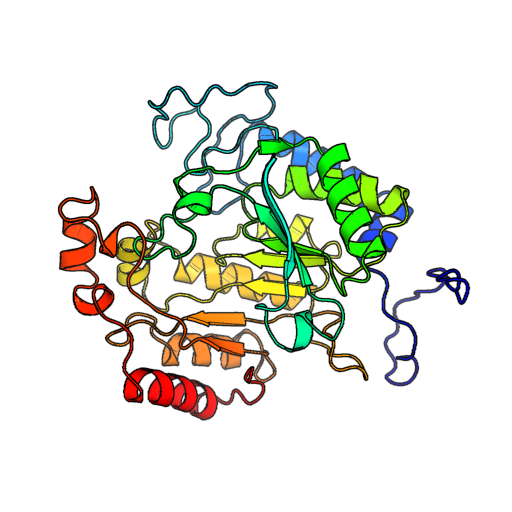 O O . GLN A 1 334 ? 0.931 -6.344 -24.241 1.00 97.94 334 GLN A O 1
ATOM 2537 N N . GLY A 1 335 ? 2.964 -5.419 -24.509 1.00 98.31 335 GLY A N 1
ATOM 2538 C CA . GLY A 1 335 ? 3.734 -6.590 -24.103 1.00 98.31 335 GLY A CA 1
ATOM 2539 C C . GLY A 1 335 ? 3.475 -6.986 -22.650 1.00 98.31 335 GLY A C 1
ATOM 2540 O O . GLY A 1 335 ? 3.323 -8.170 -22.360 1.00 98.31 335 GLY A O 1
ATOM 2541 N N . ALA A 1 336 ? 3.341 -6.016 -21.740 1.00 98.12 336 ALA A N 1
ATOM 2542 C CA . ALA A 1 336 ? 3.002 -6.298 -20.348 1.00 98.12 336 ALA A CA 1
ATOM 2543 C C . ALA A 1 336 ? 1.585 -6.884 -20.190 1.00 98.12 336 ALA A C 1
ATOM 2545 O O . ALA A 1 336 ? 1.390 -7.849 -19.449 1.00 98.12 336 ALA A O 1
ATOM 2546 N N . VAL A 1 337 ? 0.604 -6.344 -20.923 1.00 98.25 337 VAL A N 1
ATOM 2547 C CA . VAL A 1 337 ? -0.772 -6.872 -20.943 1.00 98.25 337 VAL A CA 1
ATOM 2548 C C . VAL A 1 337 ? -0.822 -8.274 -21.557 1.00 98.25 337 VAL A C 1
ATOM 2550 O O . VAL A 1 337 ? -1.510 -9.147 -21.026 1.00 98.25 337 VAL A O 1
ATOM 2553 N N . ALA A 1 338 ? -0.085 -8.512 -22.646 1.00 98.25 338 ALA A N 1
ATOM 2554 C CA . ALA A 1 338 ? 0.031 -9.834 -23.259 1.00 98.25 338 ALA A CA 1
ATOM 2555 C C . ALA A 1 338 ? 0.640 -10.847 -22.280 1.00 98.25 338 ALA A C 1
ATOM 2557 O O . ALA A 1 338 ? 0.038 -11.887 -22.042 1.00 98.25 338 ALA A O 1
ATOM 2558 N N . ALA A 1 339 ? 1.739 -10.494 -21.605 1.00 98.19 339 ALA A N 1
ATOM 2559 C CA . ALA A 1 339 ? 2.381 -11.358 -20.617 1.00 98.19 339 ALA A CA 1
ATOM 2560 C C . ALA A 1 339 ? 1.447 -11.752 -19.458 1.00 98.19 339 ALA A C 1
ATOM 2562 O O . ALA A 1 339 ? 1.520 -12.875 -18.963 1.00 98.19 339 ALA A O 1
ATOM 2563 N N . ALA A 1 340 ? 0.555 -10.854 -19.025 1.00 97.81 340 ALA A N 1
ATOM 2564 C CA . ALA A 1 340 ? -0.446 -11.180 -18.012 1.00 97.81 340 ALA A CA 1
ATOM 2565 C C . ALA A 1 340 ? -1.484 -12.192 -18.516 1.00 97.81 340 ALA A C 1
ATOM 2567 O O . ALA A 1 340 ? -1.792 -13.154 -17.811 1.00 97.81 340 ALA A O 1
ATOM 2568 N N . ARG A 1 341 ? -1.979 -12.015 -19.747 1.00 97.56 341 ARG A N 1
ATOM 2569 C CA . ARG A 1 341 ? -2.922 -12.953 -20.376 1.00 97.56 341 ARG A CA 1
ATOM 2570 C C . ARG A 1 341 ? -2.284 -14.316 -20.628 1.00 97.56 341 ARG A C 1
ATOM 2572 O O . ARG A 1 341 ? -2.897 -15.328 -20.309 1.00 97.56 341 ARG A O 1
ATOM 2579 N N . ASP A 1 342 ? -1.049 -14.337 -21.121 1.00 98.00 342 ASP A N 1
ATOM 2580 C CA . ASP A 1 342 ? -0.289 -15.563 -21.385 1.00 98.00 342 ASP A CA 1
ATOM 2581 C C . ASP A 1 342 ? 0.011 -16.339 -20.094 1.00 98.00 342 ASP A C 1
ATOM 2583 O O . ASP A 1 342 ? 0.022 -17.569 -20.094 1.00 98.00 342 ASP A O 1
ATOM 2587 N N . ALA A 1 343 ? 0.210 -15.636 -18.972 1.00 97.62 343 ALA A N 1
ATOM 2588 C CA . ALA A 1 343 ? 0.345 -16.257 -17.656 1.00 97.62 343 ALA A CA 1
ATOM 2589 C C . ALA A 1 343 ? -0.977 -16.843 -17.125 1.00 97.62 343 ALA A C 1
ATOM 2591 O O . ALA A 1 343 ? -0.934 -17.676 -16.222 1.00 97.62 343 ALA A O 1
ATOM 2592 N N . GLY A 1 344 ? -2.130 -16.433 -17.670 1.00 97.44 344 GLY A N 1
ATOM 2593 C CA . GLY A 1 344 ? -3.462 -16.902 -17.276 1.00 97.44 344 GLY A CA 1
ATOM 2594 C C . GLY A 1 344 ? -4.286 -15.917 -16.437 1.00 97.44 344 GLY A C 1
ATOM 2595 O O . GLY A 1 344 ? -5.342 -16.300 -15.940 1.00 97.44 344 GLY A O 1
ATOM 2596 N N . LEU A 1 345 ? -3.849 -14.661 -16.275 1.00 96.94 345 LEU A N 1
ATOM 2597 C CA . LEU A 1 345 ? -4.648 -13.632 -15.599 1.00 96.94 345 LEU A CA 1
ATOM 2598 C C . LEU A 1 345 ? -5.737 -13.095 -16.527 1.00 96.94 345 LEU A C 1
ATOM 2600 O O . LEU A 1 345 ? -5.475 -12.697 -17.664 1.00 96.94 345 LEU A O 1
ATOM 2604 N N . TRP A 1 346 ? -6.957 -13.009 -16.004 1.00 95.81 346 TRP A N 1
ATOM 2605 C CA . TRP A 1 346 ? -8.121 -12.535 -16.758 1.00 95.81 346 TRP A CA 1
ATOM 2606 C C . TRP A 1 346 ? -8.802 -11.306 -16.136 1.00 95.81 346 TRP A C 1
ATOM 2608 O O . TRP A 1 346 ? -9.499 -10.569 -16.836 1.00 95.81 346 TRP A O 1
ATOM 2618 N N . ARG A 1 347 ? -8.573 -11.038 -14.843 1.00 96.94 347 ARG A N 1
ATOM 2619 C CA . ARG A 1 347 ? -9.144 -9.903 -14.095 1.00 96.94 347 ARG A CA 1
ATOM 2620 C C . ARG A 1 347 ? -8.199 -8.706 -14.104 1.00 96.94 347 ARG A C 1
ATOM 2622 O O . ARG A 1 347 ? -7.553 -8.403 -13.104 1.00 96.94 347 ARG A O 1
ATOM 2629 N N . LEU A 1 348 ? -8.098 -8.053 -15.256 1.00 96.44 348 LEU A N 1
ATOM 2630 C CA . LEU A 1 348 ? -7.294 -6.841 -15.403 1.00 96.44 348 LEU A CA 1
ATOM 2631 C C . LEU A 1 348 ? -8.156 -5.591 -15.209 1.00 96.44 348 LEU A C 1
ATOM 2633 O O . LEU A 1 348 ? -9.258 -5.518 -15.765 1.00 96.44 348 LEU A O 1
ATOM 2637 N N . ASP A 1 349 ? -7.640 -4.626 -14.445 1.00 93.38 349 ASP A N 1
ATOM 2638 C CA . ASP A 1 349 ? -8.236 -3.290 -14.342 1.00 93.38 349 ASP A CA 1
ATOM 2639 C C . ASP A 1 349 ? -8.282 -2.613 -15.719 1.00 93.38 349 ASP A C 1
ATOM 2641 O O . ASP A 1 349 ? -7.483 -2.942 -16.605 1.00 93.38 349 ASP A O 1
ATOM 2645 N N . ARG A 1 350 ? -9.254 -1.719 -15.920 1.00 77.56 350 ARG A N 1
ATOM 2646 C CA . ARG A 1 350 ? -9.567 -1.135 -17.232 1.00 77.56 350 ARG A CA 1
ATOM 2647 C C . ARG A 1 350 ? -9.231 0.337 -17.331 1.00 77.56 350 ARG A C 1
ATOM 2649 O O . ARG A 1 350 ? -9.609 1.080 -16.402 1.00 77.56 350 ARG A O 1
#

Nearest PDB structures (foldseek):
  8fsi-assembly1_A  TM=7.267E-01  e=1.431E-08  Escherichia coli K-12
  4rtb-assembly1_A  TM=6.460E-01  e=1.053E-03  Carboxydothermus hydrogenoformans Z-2901
  7pd2-assembly1_A  TM=5.941E-01  e=1.594E-03  Thermosinus carboxydivorans Nor1
  3ik4-assembly5_A  TM=6.347E-01  e=1.444E-01  Herpetosiphon aurantiacus DSM 785
  3ik4-assembly3_C  TM=4.071E-01  e=7.090E-02  Herpetosiphon aurantiacus DSM 785

pLDDT: mean 87.79, std 19.15, range [24.66, 98.94]

Radius of gyration: 19.91 Å; Cα contacts (8 Å, |Δi|>4): 738; chains: 1; bounding box: 60×37×50 Å

Mean predicted aligned error: 6.95 Å

Foldseek 3Di:
DDDDDDQCQPDDDDDDDPPPQPHQAFALCLVCLVVCVLVVLLVVVLVCLCQPPLFVVSLGERQNDPDAPPPVPQPARDHHGCHDQRDHVFWFWQDWDFACPDFQQQRQPQHNGETQTAAAPWAFQQDPPCCRHPVVHGGTDALCVLLVSLVVSVVSPGQAYEYARCSRPLSSPSSNLSVNSVVPRGHAYEDAHCQRGDLVNLVSCQSVHFEYEYELEADDQLLCCLRIVDNCRNVSSLSSLQSQCVRFNAFDGGPSSHTRGHYEYEYEQAFPCGRVLLNSLLSCPVPRHLRHAYEYDQPQARHHNSPPPDRPSPVSCVVNPPRSNGGHDPVSSVVSVVSNVVSNRDNYTD